Protein AF-A0A4Q3C6N2-F1 (afdb_monomer_lite)

Foldseek 3Di:
DVQLVLQLVLQLLVVCLQAQDDPPDPPSQVVNCVPCVVVLQVVQVVPDPDGDPDQDCDPPDPNVVSVSVVSSVVSSVVSVVPDDDDVVSSVVSVVVSLLSLLVVLLVQLVCLLVLVQQAAQDPVVVVDPLQPDDPVSNVSNVCSVDSPSSNVLSVLSNVLSVLCPDPVSNVVSVVSVVVSVVVPCPPDQPPPADKAACPWDADPNHTDDPVPDQFGIWGQHSQQKIWTQGPVRDIAIWRWDDDVVQQKIWTAHPVRDTFIWHWDDDPPDIDIDGDPVPSVVD

pLDDT: mean 83.35, std 9.81, range [48.91, 96.12]

Sequence (282 aa):
MKQYLNKAFGLFFVLCVVFIPFVYTSLQLQVTGFVFKAPVQFLGGLFYSRPITLIDFSSDTRSLLLLLILLAVTAGITAIFIKRKQPGIIWACKTIVLYFLAYVFLKYGFDKVFGLQFYTPAPNILYTPFGNLDKDILFWSTMGTSPAYSIFTGMVEVVAALLLLSRRTRTVGLMLIEVLTSGLYMRTPAELTGAYKVEQYTVNGIITDSCQRPVKRIFIHPKQYFILQSPQDTMTDFHFTADYKKQQLTLTGYDGTRHKIDYEKHGDTLVFNFLKFWLDSL

Structure (mmCIF, N/CA/C/O backbone):
data_AF-A0A4Q3C6N2-F1
#
_entry.id   AF-A0A4Q3C6N2-F1
#
loop_
_atom_site.group_PDB
_atom_site.id
_atom_site.type_symbol
_atom_site.label_atom_id
_atom_site.label_alt_id
_atom_site.label_comp_id
_atom_site.label_asym_id
_atom_site.label_entity_id
_atom_site.label_seq_id
_atom_site.pdbx_PDB_ins_code
_atom_site.Cartn_x
_atom_site.Cartn_y
_atom_site.Cartn_z
_atom_site.occupancy
_atom_site.B_iso_or_equiv
_atom_site.auth_seq_id
_atom_site.auth_comp_id
_atom_site.auth_asym_id
_atom_site.auth_atom_id
_atom_site.pdbx_PDB_model_num
ATOM 1 N N . MET A 1 1 ? -0.022 -6.582 31.247 1.00 65.44 1 MET A N 1
ATOM 2 C CA . MET A 1 1 ? 0.583 -6.074 29.992 1.00 65.44 1 MET A CA 1
ATOM 3 C C . MET A 1 1 ? -0.282 -6.350 28.751 1.00 65.44 1 MET A C 1
ATOM 5 O O . MET A 1 1 ? -0.821 -5.392 28.216 1.00 65.44 1 MET A O 1
ATOM 9 N N . LYS A 1 2 ? -0.535 -7.615 28.352 1.00 73.25 2 LYS A N 1
ATOM 10 C CA . LYS A 1 2 ? -1.344 -7.979 27.152 1.00 73.25 2 LYS A CA 1
ATOM 11 C C . LYS A 1 2 ? -2.707 -7.270 27.029 1.00 73.25 2 LYS A C 1
ATOM 13 O O . LYS A 1 2 ? -3.139 -6.921 25.939 1.00 73.25 2 LYS A O 1
ATOM 18 N N . GLN A 1 3 ? -3.385 -7.026 28.149 1.00 71.56 3 GLN A N 1
ATOM 19 C CA . GLN A 1 3 ? -4.699 -6.380 28.147 1.00 71.56 3 GLN A CA 1
ATOM 20 C C . GLN A 1 3 ? -4.658 -4.889 27.770 1.00 71.56 3 GLN A C 1
ATOM 22 O O . GLN A 1 3 ? -5.538 -4.429 27.047 1.00 71.56 3 GLN A O 1
ATOM 27 N N . TYR A 1 4 ? -3.665 -4.143 28.261 1.00 76.06 4 TYR A N 1
ATOM 28 C CA . TYR A 1 4 ? -3.490 -2.729 27.909 1.00 76.06 4 TYR A CA 1
ATOM 29 C C . TYR A 1 4 ? -3.125 -2.591 26.434 1.00 76.06 4 TYR A C 1
ATOM 31 O O . TYR A 1 4 ? -3.673 -1.740 25.743 1.00 76.06 4 TYR A O 1
ATOM 39 N N . LEU A 1 5 ? -2.298 -3.515 25.943 1.00 81.69 5 LEU A N 1
ATOM 40 C CA . LEU A 1 5 ? -1.892 -3.573 24.549 1.00 81.69 5 LEU A CA 1
ATOM 41 C C . LEU A 1 5 ? -3.091 -3.772 23.606 1.00 81.69 5 LEU A C 1
ATOM 43 O O . LEU A 1 5 ? -3.260 -3.012 22.662 1.00 81.69 5 LEU A O 1
ATOM 47 N N . ASN A 1 6 ? -3.996 -4.710 23.907 1.00 81.31 6 ASN A N 1
ATOM 48 C CA . ASN A 1 6 ? -5.197 -4.928 23.086 1.00 81.31 6 ASN A CA 1
ATOM 49 C C . ASN A 1 6 ? -6.143 -3.715 23.055 1.00 81.31 6 ASN A C 1
ATOM 51 O O . ASN A 1 6 ? -6.783 -3.464 22.035 1.00 81.31 6 ASN A O 1
ATOM 55 N N . LYS A 1 7 ? -6.252 -2.970 24.165 1.00 82.12 7 LYS A N 1
ATOM 56 C CA . LYS A 1 7 ? -7.037 -1.725 24.214 1.00 82.12 7 LYS A CA 1
ATOM 57 C C . LYS A 1 7 ? -6.385 -0.634 23.369 1.00 82.12 7 LYS A C 1
ATOM 59 O O . LYS A 1 7 ? -7.079 -0.012 22.574 1.00 82.12 7 LYS A O 1
ATOM 64 N N . ALA A 1 8 ? -5.074 -0.447 23.526 1.00 86.44 8 ALA A N 1
ATOM 65 C CA . ALA A 1 8 ? -4.305 0.526 22.762 1.00 86.44 8 ALA A CA 1
ATOM 66 C C . ALA A 1 8 ? -4.411 0.251 21.258 1.00 86.44 8 ALA A C 1
ATOM 68 O O . ALA A 1 8 ? -4.734 1.160 20.508 1.00 86.44 8 ALA A O 1
ATOM 69 N N . PHE A 1 9 ? -4.271 -1.006 20.825 1.00 87.62 9 PHE A N 1
ATOM 70 C CA . PHE A 1 9 ? -4.461 -1.375 19.420 1.00 87.62 9 PHE A CA 1
ATOM 71 C C . PHE A 1 9 ? -5.879 -1.093 18.918 1.00 87.62 9 PHE A C 1
ATOM 73 O O . PHE A 1 9 ? -6.044 -0.491 17.862 1.00 87.62 9 PHE A O 1
ATOM 80 N N . GLY A 1 10 ? -6.914 -1.492 19.665 1.00 86.50 10 GLY A N 1
ATOM 81 C CA . GLY A 1 10 ? -8.299 -1.237 19.260 1.00 86.50 10 GLY A CA 1
ATOM 82 C C . GLY A 1 10 ? -8.605 0.256 19.109 1.00 86.50 10 GLY A C 1
ATOM 83 O O . GLY A 1 10 ? -9.220 0.657 18.125 1.00 86.50 10 GLY A O 1
ATOM 84 N N . LEU A 1 11 ? -8.142 1.073 20.058 1.00 89.31 11 LEU A N 1
ATOM 85 C CA . LEU A 1 11 ? -8.295 2.529 20.018 1.00 89.31 11 LEU A CA 1
ATOM 86 C C . LEU A 1 11 ? -7.481 3.159 18.895 1.00 89.31 11 LEU A C 1
ATOM 88 O O . LEU A 1 11 ? -7.997 4.031 18.210 1.00 89.31 11 LEU A O 1
ATOM 92 N N . PHE A 1 12 ? -6.254 2.691 18.676 1.00 93.06 12 PHE A N 1
ATOM 93 C CA . PHE A 1 12 ? -5.397 3.158 17.594 1.00 93.06 12 PHE A CA 1
ATOM 94 C C . PHE A 1 12 ? -6.085 3.007 16.240 1.00 93.06 12 PHE A C 1
ATOM 96 O O . PHE A 1 12 ? -6.218 3.987 15.519 1.00 93.06 12 PHE A O 1
ATOM 103 N N . PHE A 1 13 ? -6.617 1.822 15.926 1.00 91.88 13 PHE A N 1
ATOM 104 C CA . PHE A 1 13 ? -7.310 1.621 14.653 1.00 91.88 13 PHE A CA 1
ATOM 105 C C . PHE A 1 13 ? -8.583 2.463 14.532 1.00 91.88 13 PHE A C 1
ATOM 107 O O . PHE A 1 13 ? -8.858 2.978 13.455 1.00 91.88 13 PHE A O 1
ATOM 114 N N . VAL A 1 14 ? -9.343 2.659 15.614 1.00 91.44 14 VAL A N 1
ATOM 115 C CA . VAL A 1 14 ? -10.507 3.565 15.585 1.00 91.44 14 VAL A CA 1
ATOM 116 C C . VAL A 1 14 ? -10.073 5.011 15.34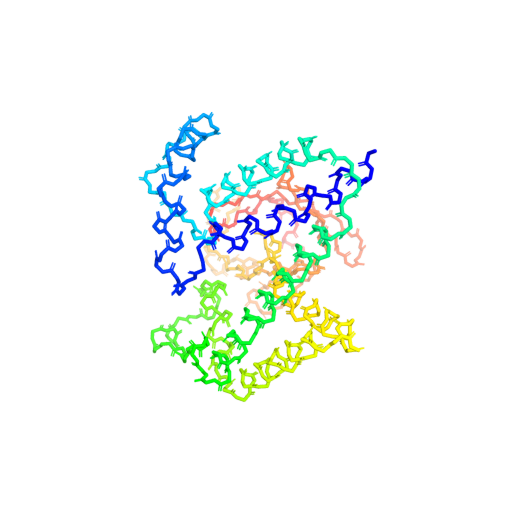1 1.00 91.44 14 VAL A C 1
ATOM 118 O O . VAL A 1 14 ? -10.690 5.706 14.541 1.00 91.44 14 VAL A O 1
ATOM 121 N N . LEU A 1 15 ? -8.991 5.460 15.975 1.00 92.25 15 LEU A N 1
ATOM 122 C CA . LEU A 1 15 ? -8.417 6.779 15.726 1.00 92.25 15 LEU A CA 1
ATOM 123 C C . LEU A 1 15 ? -7.932 6.914 14.279 1.00 92.25 15 LEU A C 1
ATOM 125 O O . LEU A 1 15 ? -8.176 7.946 13.665 1.00 92.25 15 LEU A O 1
ATOM 129 N N . CYS A 1 16 ? -7.332 5.872 13.701 1.00 91.31 16 CYS A N 1
ATOM 130 C CA . CYS A 1 16 ? -6.976 5.845 12.283 1.00 91.31 16 CYS A CA 1
ATOM 131 C C . CYS A 1 16 ? -8.206 6.008 11.381 1.00 91.31 16 CYS A C 1
ATOM 133 O O . CYS A 1 16 ? -8.173 6.817 10.462 1.00 91.31 16 CYS A O 1
ATOM 135 N N . VAL A 1 17 ? -9.309 5.310 11.673 1.00 90.06 17 VAL A N 1
ATOM 136 C CA . VAL A 1 17 ? -10.575 5.459 10.929 1.00 90.06 17 VAL A CA 1
ATOM 137 C C . VAL A 1 17 ? -11.095 6.898 10.975 1.00 90.06 17 VAL A C 1
ATOM 139 O O . VAL A 1 17 ? -11.647 7.374 9.990 1.00 90.06 17 VAL A O 1
ATOM 142 N N . VAL A 1 18 ? -10.915 7.595 12.100 1.00 89.19 18 VAL A N 1
ATOM 143 C CA . VAL A 1 18 ? -11.419 8.962 12.303 1.00 89.19 18 VAL A CA 1
ATOM 144 C C . VAL A 1 18 ? -10.482 10.027 11.738 1.00 89.19 18 VAL A C 1
ATOM 146 O O . VAL A 1 18 ? -10.965 11.013 11.193 1.00 89.19 18 VAL A O 1
ATOM 149 N N . PHE A 1 19 ? -9.164 9.843 11.806 1.00 90.44 19 PHE A N 1
ATOM 150 C CA . PHE A 1 19 ? -8.184 10.900 11.518 1.00 90.44 19 PHE A CA 1
ATOM 151 C C . PHE A 1 19 ? -7.273 10.642 10.317 1.00 90.44 19 PHE A C 1
ATOM 153 O O . PHE A 1 19 ? -6.499 11.522 9.968 1.00 90.44 19 PHE A O 1
ATOM 160 N N . ILE A 1 20 ? -7.309 9.477 9.670 1.00 89.50 20 ILE A N 1
ATOM 161 C CA . ILE A 1 20 ? -6.581 9.297 8.405 1.00 89.50 20 ILE A CA 1
ATOM 162 C C . ILE A 1 20 ? -7.514 9.710 7.271 1.00 89.50 20 ILE A C 1
ATOM 164 O O . ILE A 1 20 ? -8.451 8.964 6.988 1.00 89.50 20 ILE A O 1
ATOM 168 N N . PRO A 1 21 ? -7.288 10.869 6.624 1.00 83.25 21 PRO A N 1
ATOM 169 C CA . PRO A 1 21 ? -8.184 11.356 5.592 1.00 83.25 21 PRO A CA 1
ATOM 170 C C . PRO A 1 21 ? -8.229 10.369 4.435 1.00 83.25 21 PRO A C 1
ATOM 172 O O . PRO A 1 21 ? -7.257 10.193 3.703 1.00 83.25 21 PRO A O 1
ATOM 175 N N . PHE A 1 22 ? -9.382 9.733 4.265 1.00 76.69 22 PHE A N 1
ATOM 176 C CA . PHE A 1 22 ? -9.645 8.973 3.059 1.00 76.69 22 PHE A CA 1
ATOM 177 C C . PHE A 1 22 ? -9.905 9.939 1.902 1.00 76.69 22 PHE A C 1
ATOM 179 O O . PHE A 1 22 ? -10.497 11.003 2.099 1.00 76.69 22 PHE A O 1
ATOM 186 N N . VAL A 1 23 ? -9.501 9.543 0.691 1.00 64.31 23 VAL A N 1
ATOM 187 C CA . VAL A 1 23 ? -9.502 10.360 -0.545 1.00 64.31 23 VAL A CA 1
ATOM 188 C C . VAL A 1 23 ? -10.838 11.082 -0.815 1.00 64.31 23 VAL A C 1
ATOM 190 O O . VAL A 1 23 ? -10.869 12.098 -1.500 1.00 64.31 23 VAL A O 1
ATOM 193 N N . TYR A 1 24 ? -11.943 10.605 -0.239 1.00 62.47 24 TYR A N 1
ATOM 194 C CA . TYR A 1 24 ? -13.303 11.051 -0.544 1.00 62.47 24 TYR A CA 1
ATOM 195 C C . TYR A 1 24 ? -13.985 11.886 0.554 1.00 62.47 24 TYR A C 1
ATOM 197 O O . TYR A 1 24 ? -15.101 12.357 0.346 1.00 62.47 24 TYR A O 1
ATOM 205 N N . THR A 1 25 ? -13.364 12.086 1.720 1.00 72.75 25 THR A N 1
ATOM 206 C CA . THR A 1 25 ? -13.990 12.797 2.852 1.00 72.75 25 THR A CA 1
ATOM 207 C C . THR A 1 25 ? -13.260 14.096 3.172 1.00 72.75 25 THR A C 1
ATOM 209 O O . THR A 1 25 ? -12.353 14.136 4.005 1.00 72.75 25 THR A O 1
ATOM 212 N N . SER A 1 26 ? -13.705 15.190 2.550 1.00 79.12 26 SER A N 1
ATOM 213 C CA . SER A 1 26 ? -13.177 16.546 2.776 1.00 79.12 26 SER A CA 1
ATOM 214 C C . SER A 1 26 ? -13.254 16.982 4.244 1.00 79.12 26 SER A C 1
ATOM 216 O O . SER A 1 26 ? -12.323 17.605 4.752 1.00 79.12 26 SER A O 1
ATOM 218 N N . LEU A 1 27 ? -14.314 16.584 4.955 1.00 85.12 27 LEU A N 1
ATOM 219 C CA . LEU A 1 27 ? -14.471 16.835 6.390 1.00 85.12 27 LEU A CA 1
ATOM 220 C C . LEU A 1 27 ? -13.323 16.219 7.194 1.00 85.12 27 LEU A C 1
ATOM 222 O O . LEU A 1 27 ? -12.751 16.871 8.062 1.00 85.12 27 LEU A O 1
ATOM 226 N N . GLN A 1 28 ? -12.953 14.976 6.891 1.00 87.25 28 GLN A N 1
ATOM 227 C CA . GLN A 1 28 ? -11.895 14.280 7.613 1.00 87.25 28 GLN A CA 1
ATOM 228 C C . GLN A 1 28 ? -10.545 14.973 7.431 1.00 87.25 28 GLN A C 1
ATOM 230 O O . GLN A 1 28 ? -9.797 15.131 8.395 1.00 87.25 28 GLN A O 1
ATOM 235 N N . LEU A 1 29 ? -10.260 15.445 6.215 1.00 86.56 29 LEU A N 1
ATOM 236 C CA . LEU A 1 29 ? -9.065 16.233 5.929 1.00 86.56 29 LEU A CA 1
ATOM 237 C C . LEU A 1 29 ? -9.053 17.544 6.723 1.00 86.56 29 LEU A C 1
ATOM 239 O O . LEU A 1 29 ? -8.029 17.891 7.306 1.00 86.56 29 LEU A O 1
ATOM 243 N N . GLN A 1 30 ? -10.188 18.243 6.799 1.00 87.25 30 GLN A N 1
ATOM 244 C CA . GLN A 1 30 ? -10.315 19.477 7.578 1.00 87.25 30 GLN A CA 1
ATOM 245 C C . GLN A 1 30 ? -10.115 19.234 9.076 1.00 87.25 30 GLN A C 1
ATOM 247 O O . GLN A 1 30 ? -9.336 19.944 9.705 1.00 87.25 30 GLN A O 1
ATOM 252 N N . VAL A 1 31 ? -10.764 18.214 9.643 1.00 90.19 31 VAL A N 1
ATOM 253 C CA . VAL A 1 31 ? -10.637 17.862 11.067 1.00 90.19 31 VAL A CA 1
ATOM 254 C C . VAL A 1 31 ? -9.207 17.442 11.396 1.00 90.19 31 VAL A C 1
ATOM 256 O O . VAL A 1 31 ? -8.628 17.911 12.374 1.00 90.19 31 VAL A O 1
ATOM 259 N N . THR A 1 32 ? -8.598 16.608 10.558 1.00 90.81 32 THR A N 1
ATOM 260 C CA . THR A 1 32 ? -7.217 16.147 10.755 1.00 90.81 32 THR A CA 1
ATOM 261 C C . THR A 1 32 ? -6.232 17.300 10.620 1.00 90.81 32 THR A C 1
ATOM 263 O O . THR A 1 32 ? -5.341 17.453 11.452 1.00 90.81 32 THR A O 1
ATOM 266 N N . GLY A 1 33 ? -6.422 18.159 9.617 1.00 88.75 33 GLY A N 1
ATOM 267 C CA . GLY A 1 33 ? -5.643 19.378 9.447 1.00 88.75 33 GLY A CA 1
ATOM 268 C C . GLY A 1 33 ? -5.784 20.319 10.640 1.00 88.75 33 GLY A C 1
ATOM 269 O O . GLY A 1 33 ? -4.790 20.847 11.123 1.00 88.75 33 GLY A O 1
ATOM 270 N N . PHE A 1 34 ? -6.989 20.489 11.174 1.00 90.38 34 PHE A N 1
ATOM 271 C CA . PHE A 1 34 ? -7.221 21.339 12.335 1.00 90.38 34 PHE A CA 1
ATOM 272 C C . PHE A 1 34 ? -6.522 20.809 13.597 1.00 90.38 34 PHE A C 1
ATOM 274 O O . PHE A 1 34 ? -5.870 21.572 14.304 1.00 90.38 34 PHE A O 1
ATOM 281 N N . VAL A 1 35 ? -6.613 19.502 13.863 1.00 92.88 35 VAL A N 1
ATOM 282 C CA . VAL A 1 35 ? -6.094 18.898 15.102 1.00 92.88 35 VAL A CA 1
ATOM 283 C C . VAL A 1 35 ? -4.591 18.612 15.033 1.00 92.88 35 VAL A C 1
ATOM 285 O O . VAL A 1 35 ? -3.866 18.875 15.991 1.00 92.88 35 VAL A O 1
ATOM 288 N N . PHE A 1 36 ? -4.102 18.065 13.918 1.00 93.00 36 PHE A N 1
ATOM 289 C CA . PHE A 1 36 ? -2.765 17.468 13.842 1.00 93.00 36 PHE A CA 1
ATOM 290 C C . PHE A 1 36 ? -1.753 18.258 13.016 1.00 93.00 36 PHE A C 1
ATOM 292 O O . PHE A 1 36 ? -0.561 17.985 13.140 1.00 93.00 36 PHE A O 1
ATOM 299 N N . LYS A 1 37 ? -2.156 19.267 12.232 1.00 90.38 37 LYS A N 1
ATOM 300 C CA . LYS A 1 37 ? -1.202 20.034 11.410 1.00 90.38 37 LYS A CA 1
ATOM 301 C C . LYS A 1 37 ? -0.119 20.709 12.253 1.00 90.38 37 LYS A C 1
ATOM 303 O O . LYS A 1 37 ? 1.057 20.538 11.956 1.00 90.38 37 LYS A O 1
ATOM 308 N N . ALA A 1 38 ? -0.490 21.419 13.319 1.00 90.75 38 ALA A N 1
ATOM 309 C CA . ALA A 1 38 ? 0.478 22.105 14.180 1.00 90.75 38 ALA A CA 1
ATOM 310 C C . ALA A 1 38 ? 1.412 21.130 14.937 1.00 90.75 38 ALA A C 1
ATOM 312 O O . ALA A 1 38 ? 2.630 21.310 14.854 1.00 90.75 38 ALA A O 1
ATOM 313 N N . PRO A 1 39 ? 0.910 20.060 15.593 1.00 91.69 39 PRO A N 1
ATOM 314 C CA . PRO A 1 39 ? 1.770 19.032 16.185 1.00 91.69 39 PRO A CA 1
ATOM 315 C C . PRO A 1 39 ? 2.725 18.372 15.185 1.00 91.69 39 PRO A C 1
ATOM 317 O O . PRO A 1 39 ? 3.903 18.189 15.485 1.00 91.69 39 PRO A O 1
ATOM 320 N N . VAL A 1 40 ? 2.244 18.037 13.984 1.00 91.38 40 VAL A N 1
ATOM 321 C CA . VAL A 1 40 ? 3.061 17.403 12.938 1.00 91.38 40 VAL A CA 1
ATOM 322 C C . VAL A 1 40 ? 4.123 18.362 12.414 1.00 91.38 40 VAL A C 1
ATOM 324 O O . VAL A 1 40 ? 5.257 17.942 12.206 1.00 91.38 40 VAL A O 1
ATOM 327 N N . GLN A 1 41 ? 3.805 19.649 12.258 1.00 90.06 41 GLN A N 1
ATOM 328 C CA . GLN A 1 41 ? 4.783 20.664 11.867 1.00 90.06 41 GLN A CA 1
ATOM 329 C C . GLN A 1 41 ? 5.895 20.809 12.907 1.00 90.06 41 GLN A C 1
ATOM 331 O O . GLN A 1 41 ? 7.075 20.835 12.556 1.00 90.06 41 GLN A O 1
ATOM 336 N N . PHE A 1 42 ? 5.515 20.869 14.184 1.00 89.81 42 PHE A N 1
ATOM 337 C CA . PHE A 1 42 ? 6.451 20.977 15.297 1.00 89.81 42 PHE A CA 1
ATOM 338 C C . PHE A 1 42 ? 7.382 19.761 15.368 1.00 89.81 42 PHE A C 1
ATOM 340 O O . PHE A 1 42 ? 8.603 19.916 15.375 1.00 89.81 42 PHE A O 1
ATOM 347 N N . LEU A 1 43 ? 6.822 18.547 15.345 1.00 89.25 43 LEU A N 1
ATOM 348 C CA . LEU A 1 43 ? 7.620 17.319 15.336 1.00 89.25 43 LEU A CA 1
ATOM 349 C C . LEU A 1 43 ? 8.471 17.202 14.070 1.00 89.25 43 LEU A C 1
ATOM 351 O O . LEU A 1 43 ? 9.611 16.752 14.137 1.00 89.25 43 LEU A O 1
ATOM 355 N N . GLY A 1 44 ? 7.952 17.644 12.927 1.00 87.19 44 GLY A N 1
ATOM 356 C CA . GLY A 1 44 ? 8.692 17.674 11.674 1.00 87.19 44 GLY A CA 1
ATOM 357 C C . GLY A 1 44 ? 9.938 18.554 11.753 1.00 87.19 44 GLY A C 1
ATOM 358 O O . GLY A 1 44 ? 10.995 18.138 11.288 1.00 87.19 44 GLY A O 1
ATOM 359 N N . GLY A 1 45 ? 9.837 19.724 12.391 1.00 86.19 45 GLY A N 1
ATOM 360 C CA . GLY A 1 45 ? 10.980 20.609 12.637 1.00 86.19 45 GLY A CA 1
ATOM 361 C C . GLY A 1 45 ? 11.991 20.060 13.649 1.00 86.19 45 GLY A C 1
ATOM 362 O O . GLY A 1 45 ? 13.165 20.405 13.576 1.00 86.19 45 GLY A O 1
ATOM 363 N N . LEU A 1 46 ? 11.554 19.190 14.566 1.00 87.44 46 LEU A N 1
ATOM 364 C CA . LEU A 1 46 ? 12.430 18.541 15.544 1.00 87.44 46 LEU A CA 1
ATOM 365 C C . LEU A 1 46 ? 13.189 17.343 14.950 1.00 87.44 46 LEU A C 1
ATOM 367 O O . LEU A 1 46 ? 14.373 17.166 15.224 1.00 87.44 46 LEU A O 1
ATOM 371 N N . PHE A 1 47 ? 12.507 16.503 14.167 1.00 86.00 47 PHE A N 1
ATOM 372 C CA . PHE A 1 47 ? 13.050 15.228 13.687 1.00 86.00 47 PHE A CA 1
ATOM 373 C C . PHE A 1 47 ? 13.715 15.299 12.309 1.00 86.00 47 PHE A C 1
ATOM 375 O O . PHE A 1 47 ? 14.546 14.444 12.002 1.00 86.00 47 PHE A O 1
ATOM 382 N N . TYR A 1 48 ? 13.368 16.275 11.466 1.00 85.19 48 TYR A N 1
ATOM 383 C CA . TYR A 1 48 ? 13.916 16.380 10.114 1.00 85.19 48 TYR A CA 1
ATOM 384 C C . TYR A 1 48 ? 14.781 17.628 9.946 1.00 85.19 48 TYR A C 1
ATOM 386 O O . TYR A 1 48 ? 14.366 18.742 10.245 1.00 85.19 48 TYR A O 1
ATOM 394 N N . SER A 1 49 ? 15.965 17.453 9.352 1.00 79.75 49 SER A N 1
ATOM 395 C CA . SER A 1 49 ? 16.898 18.554 9.058 1.00 79.75 49 SER A CA 1
ATOM 396 C C . SER A 1 49 ? 16.363 19.558 8.029 1.00 79.75 49 SER A C 1
ATOM 398 O O . SER A 1 49 ? 16.890 20.659 7.914 1.00 79.75 49 SER A O 1
ATOM 400 N N . ARG A 1 50 ? 15.337 19.180 7.253 1.00 78.25 50 ARG A N 1
ATOM 401 C CA . ARG A 1 50 ? 14.609 20.082 6.354 1.00 78.25 50 ARG A CA 1
ATOM 402 C C . ARG A 1 50 ? 13.166 20.208 6.842 1.00 78.25 50 ARG A C 1
ATOM 404 O O . ARG A 1 50 ? 12.508 19.170 6.963 1.00 78.25 50 ARG A O 1
ATOM 411 N N . PRO A 1 51 ? 12.666 21.432 7.085 1.00 72.00 51 PRO A N 1
ATOM 412 C CA . PRO A 1 51 ? 11.298 21.629 7.538 1.00 72.00 51 PRO A CA 1
ATOM 413 C C . PRO A 1 51 ? 10.306 21.160 6.470 1.00 72.00 51 PRO A C 1
ATOM 415 O O . PRO A 1 51 ? 10.517 21.354 5.272 1.00 72.00 51 PRO A O 1
ATOM 418 N N . ILE A 1 52 ? 9.213 20.540 6.917 1.00 76.06 52 ILE A N 1
ATOM 419 C CA . ILE A 1 52 ? 8.109 20.125 6.049 1.00 76.06 52 ILE A CA 1
ATOM 420 C C . ILE A 1 52 ? 7.364 21.394 5.618 1.00 76.06 52 ILE A C 1
ATOM 422 O O . ILE A 1 52 ? 6.694 22.029 6.430 1.00 76.06 52 ILE A O 1
ATOM 426 N N . THR A 1 53 ? 7.518 21.787 4.355 1.00 74.19 53 THR A N 1
ATOM 427 C CA . THR A 1 53 ? 6.931 23.020 3.802 1.00 74.19 53 THR A CA 1
ATOM 428 C C . THR A 1 53 ? 5.441 22.875 3.504 1.00 74.19 53 THR A C 1
ATOM 430 O O . THR A 1 53 ? 4.678 23.816 3.708 1.00 74.19 53 THR A O 1
ATOM 433 N N . LEU A 1 54 ? 5.017 21.688 3.063 1.00 79.50 54 LEU A N 1
ATOM 434 C CA . LEU A 1 54 ? 3.627 21.342 2.782 1.00 79.50 54 LEU A CA 1
ATOM 435 C C . LEU A 1 54 ? 3.233 20.137 3.631 1.00 79.50 54 LEU A C 1
ATOM 437 O O . LEU A 1 54 ? 3.841 19.076 3.531 1.00 79.50 54 LEU A O 1
ATOM 441 N N . ILE A 1 55 ? 2.235 20.326 4.493 1.00 83.19 55 ILE A N 1
ATOM 442 C CA . ILE A 1 55 ? 1.711 19.263 5.352 1.00 83.19 55 ILE A CA 1
ATOM 443 C C . ILE A 1 55 ? 0.509 18.658 4.649 1.00 83.19 55 ILE A C 1
ATOM 445 O O . ILE A 1 55 ? -0.585 19.226 4.682 1.00 83.19 55 ILE A O 1
ATOM 449 N N . ASP A 1 56 ? 0.731 17.509 4.029 1.00 84.06 56 ASP A N 1
ATOM 450 C CA . ASP A 1 56 ? -0.301 16.660 3.462 1.00 84.06 56 ASP A CA 1
ATOM 451 C C . ASP A 1 56 ? -0.308 15.296 4.167 1.00 84.06 56 ASP A C 1
ATOM 453 O O . ASP A 1 56 ? 0.705 14.803 4.656 1.00 84.06 56 ASP A O 1
ATOM 457 N N . PHE A 1 57 ? -1.474 14.675 4.275 1.00 86.81 57 PHE A N 1
ATOM 458 C CA . PHE A 1 57 ? -1.615 13.361 4.914 1.00 86.81 57 PHE A CA 1
ATOM 459 C C . PHE A 1 57 ? -1.812 12.254 3.877 1.00 86.81 57 PHE A C 1
ATOM 461 O O . PHE A 1 57 ? -2.460 11.247 4.153 1.00 86.81 57 PHE A O 1
ATOM 468 N N . SER A 1 58 ? -1.278 12.473 2.676 1.00 83.19 58 SER A N 1
ATOM 469 C CA . SER A 1 58 ? -1.278 11.507 1.582 1.00 83.19 58 SER A CA 1
ATOM 470 C C . SER A 1 58 ? -0.409 10.294 1.925 1.00 83.19 58 SER A C 1
ATOM 472 O O . SER A 1 58 ? 0.459 10.355 2.800 1.00 83.19 58 SER A O 1
ATOM 474 N N . SER A 1 59 ? -0.628 9.187 1.218 1.00 77.25 59 SER A N 1
ATOM 475 C CA . SER A 1 59 ? 0.232 8.004 1.309 1.00 77.25 59 SER A CA 1
ATOM 476 C C . SER A 1 59 ? 1.698 8.362 1.024 1.00 77.25 59 SER A C 1
ATOM 478 O O . SER A 1 59 ? 1.976 9.246 0.218 1.00 77.25 59 SER A O 1
ATOM 480 N N . ASP A 1 60 ? 2.625 7.689 1.710 1.00 77.81 60 ASP A N 1
ATOM 481 C CA . ASP A 1 60 ? 4.088 7.830 1.577 1.00 77.81 60 ASP A CA 1
ATOM 482 C C . ASP A 1 60 ? 4.709 9.163 2.035 1.00 77.81 60 ASP A C 1
ATOM 484 O O . ASP A 1 60 ? 5.925 9.363 1.948 1.00 77.81 60 ASP A O 1
ATOM 488 N N . THR A 1 61 ? 3.917 10.063 2.620 1.00 86.31 61 THR A N 1
ATOM 489 C CA . THR A 1 61 ? 4.428 11.333 3.143 1.00 86.31 61 THR A CA 1
ATOM 490 C C . THR A 1 61 ? 5.001 11.177 4.553 1.00 86.31 61 THR A C 1
ATOM 492 O O . THR A 1 61 ? 4.546 10.383 5.383 1.00 86.31 61 THR A O 1
ATOM 495 N N . ARG A 1 62 ? 6.012 11.994 4.877 1.00 87.81 62 ARG A N 1
ATOM 496 C CA . ARG A 1 62 ? 6.598 12.042 6.233 1.00 87.81 62 ARG A CA 1
ATOM 497 C C . ARG A 1 62 ? 5.580 12.508 7.276 1.00 87.81 62 ARG A C 1
ATOM 499 O O . ARG A 1 62 ? 5.609 12.067 8.421 1.00 87.81 62 ARG A O 1
ATOM 506 N N . SER A 1 63 ? 4.673 13.391 6.875 1.00 89.62 63 SER A N 1
ATOM 507 C CA . SER A 1 63 ? 3.576 13.912 7.690 1.00 89.62 63 SER A CA 1
ATOM 508 C C . SER A 1 63 ? 2.578 12.824 8.079 1.00 89.62 63 SER A C 1
ATOM 510 O O . SER A 1 63 ? 2.169 12.794 9.240 1.00 89.62 63 SER A O 1
ATOM 512 N N . LEU A 1 64 ? 2.234 11.897 7.175 1.00 90.69 64 LEU A N 1
ATOM 513 C CA . LEU A 1 64 ? 1.402 10.737 7.513 1.00 90.69 64 LEU A CA 1
ATOM 514 C C . LEU A 1 64 ? 2.096 9.826 8.535 1.00 90.69 64 LEU A C 1
ATOM 516 O O . LEU A 1 64 ? 1.463 9.389 9.494 1.00 90.69 64 LEU A O 1
ATOM 520 N N . LEU A 1 65 ? 3.403 9.584 8.392 1.00 90.75 65 LEU A N 1
ATOM 521 C CA . LEU A 1 65 ? 4.164 8.791 9.365 1.00 90.75 65 LEU A CA 1
ATOM 522 C C . LEU A 1 65 ? 4.147 9.434 10.760 1.00 90.75 65 LEU A C 1
ATOM 524 O O . LEU A 1 65 ? 3.871 8.755 11.751 1.00 90.75 65 LEU A O 1
ATOM 528 N N . LEU A 1 66 ? 4.392 10.745 10.850 1.00 92.06 66 LEU A N 1
ATOM 529 C CA . LEU A 1 66 ? 4.308 11.478 12.117 1.00 92.06 66 LEU A CA 1
ATOM 530 C C . LEU A 1 66 ? 2.891 11.451 12.704 1.00 92.06 66 LEU A C 1
ATOM 532 O O . LEU A 1 66 ? 2.735 11.282 13.915 1.00 92.06 66 LEU A O 1
ATOM 536 N N . LEU A 1 67 ? 1.861 11.563 11.860 1.00 93.06 67 LEU A N 1
ATOM 537 C CA . LEU A 1 67 ? 0.469 11.415 12.278 1.00 93.06 67 LEU A CA 1
ATOM 538 C C . LEU A 1 67 ? 0.224 10.030 12.890 1.00 93.06 67 LEU A C 1
ATOM 540 O O . LEU A 1 67 ? -0.324 9.948 13.985 1.00 93.06 67 LEU A O 1
ATOM 544 N N . LEU A 1 68 ? 0.672 8.947 12.249 1.00 93.62 68 LEU A N 1
ATOM 545 C CA . LEU A 1 68 ? 0.523 7.586 12.780 1.00 93.62 68 LEU A CA 1
ATOM 546 C C . LEU A 1 68 ? 1.190 7.426 14.152 1.00 93.62 68 LEU A C 1
ATOM 548 O O . LEU A 1 68 ? 0.604 6.816 15.048 1.00 93.62 68 LEU A O 1
ATOM 552 N N . ILE A 1 69 ? 2.371 8.016 14.354 1.00 93.44 69 ILE A N 1
ATOM 553 C CA . ILE A 1 69 ? 3.049 8.013 15.660 1.00 93.44 69 ILE A CA 1
ATOM 554 C C . ILE A 1 69 ? 2.212 8.764 16.704 1.00 93.44 69 ILE A C 1
ATOM 556 O O . ILE A 1 69 ? 1.988 8.246 17.798 1.00 93.44 69 ILE A O 1
ATOM 560 N N . LEU A 1 70 ? 1.699 9.951 16.373 1.00 93.94 70 LEU A N 1
ATOM 561 C CA . LEU A 1 70 ? 0.839 10.730 17.271 1.00 93.94 70 LEU A CA 1
ATOM 562 C C . LEU A 1 70 ? -0.451 9.977 17.632 1.00 93.94 70 LEU A C 1
ATOM 564 O O . LEU A 1 70 ? -0.844 9.942 18.802 1.00 93.94 70 LEU A O 1
ATOM 568 N N . LEU A 1 71 ? -1.090 9.320 16.662 1.00 94.62 71 LEU A N 1
ATOM 569 C CA . LEU A 1 71 ? -2.268 8.483 16.901 1.00 94.62 71 LEU A CA 1
ATOM 570 C C . LEU A 1 71 ? -1.935 7.274 17.790 1.00 94.62 71 LEU A C 1
ATOM 572 O O . LEU A 1 71 ? -2.710 6.932 18.681 1.00 94.62 71 LEU A O 1
ATOM 576 N N . ALA A 1 72 ? -0.768 6.649 17.615 1.00 94.00 72 ALA A N 1
ATOM 577 C CA . ALA A 1 72 ? -0.327 5.537 18.461 1.00 94.00 72 ALA A CA 1
ATOM 578 C C . ALA A 1 72 ? -0.063 5.981 19.908 1.00 94.00 72 ALA A C 1
ATOM 580 O O . ALA A 1 72 ? -0.484 5.307 20.851 1.00 94.00 72 ALA A O 1
ATOM 581 N N . VAL A 1 73 ? 0.577 7.138 20.098 1.00 93.44 73 VAL A N 1
ATOM 582 C CA . VAL A 1 73 ? 0.841 7.711 21.427 1.00 93.44 73 VAL A CA 1
ATOM 583 C C . VAL A 1 73 ? -0.466 8.088 22.122 1.00 93.44 73 VAL A C 1
ATOM 585 O O . VAL A 1 73 ? -0.687 7.695 23.267 1.00 93.44 73 VAL A O 1
ATOM 588 N N . THR A 1 74 ? -1.373 8.783 21.433 1.00 92.62 74 THR A N 1
ATOM 589 C CA . THR A 1 74 ? -2.690 9.150 21.988 1.00 92.62 74 THR A CA 1
ATOM 590 C C . THR A 1 74 ? -3.534 7.917 22.327 1.00 92.62 74 THR A C 1
ATOM 592 O O . THR A 1 74 ? -4.139 7.865 23.402 1.00 92.62 74 THR A O 1
ATOM 595 N N . ALA A 1 75 ? -3.515 6.873 21.492 1.00 91.81 75 ALA A N 1
ATOM 596 C CA . ALA A 1 75 ? -4.147 5.585 21.788 1.00 91.81 75 ALA A CA 1
ATOM 597 C C . ALA A 1 75 ? -3.534 4.896 23.020 1.00 91.81 75 ALA A C 1
ATOM 599 O O . ALA A 1 75 ? -4.255 4.354 23.860 1.00 91.81 75 ALA A O 1
ATOM 600 N N . GLY A 1 76 ? -2.206 4.931 23.156 1.00 89.88 76 GLY A N 1
ATOM 601 C CA . GLY A 1 76 ? -1.490 4.374 24.303 1.00 89.88 76 GLY A CA 1
ATOM 602 C C . GLY A 1 76 ? -1.838 5.087 25.610 1.00 89.88 76 GLY A C 1
ATOM 603 O O . GLY A 1 76 ? -2.182 4.434 26.595 1.00 89.88 76 GLY A O 1
ATOM 604 N N . ILE A 1 77 ? -1.825 6.423 25.601 1.00 90.69 77 ILE A N 1
ATOM 605 C CA . ILE A 1 77 ? -2.173 7.259 26.757 1.00 90.69 77 ILE A CA 1
ATOM 606 C C . ILE A 1 77 ? -3.627 7.006 27.173 1.00 90.69 77 ILE A C 1
ATOM 608 O O . ILE A 1 77 ? -3.895 6.672 28.327 1.00 90.69 77 ILE A O 1
ATOM 612 N N . THR A 1 78 ? -4.574 7.087 26.235 1.00 87.31 78 THR A N 1
ATOM 613 C CA . THR A 1 78 ? -6.002 6.855 26.523 1.00 87.31 78 THR A CA 1
ATOM 614 C C . THR A 1 78 ? -6.272 5.438 27.037 1.00 87.31 78 THR A C 1
ATOM 616 O O . THR A 1 78 ? -7.069 5.259 27.961 1.00 87.31 78 THR A O 1
ATOM 619 N N . ALA A 1 79 ? -5.558 4.425 26.537 1.00 86.31 79 ALA A N 1
ATOM 620 C CA . ALA A 1 79 ? -5.679 3.050 27.020 1.00 86.31 79 ALA A CA 1
ATOM 621 C C . ALA A 1 79 ? -5.254 2.863 28.491 1.00 86.31 79 ALA A C 1
ATOM 623 O O . ALA A 1 79 ? -5.784 1.960 29.151 1.00 86.31 79 ALA A O 1
ATOM 624 N N . ILE A 1 80 ? -4.340 3.695 29.012 1.00 85.62 80 ILE A N 1
ATOM 625 C CA . ILE A 1 80 ? -3.911 3.6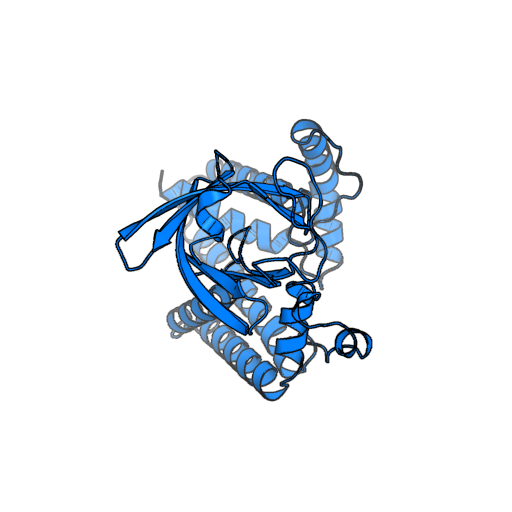82 30.424 1.00 85.62 80 ILE A CA 1
ATOM 626 C C . ILE A 1 80 ? -5.020 4.232 31.331 1.00 85.62 80 ILE A C 1
ATOM 628 O O . ILE A 1 80 ? -5.297 3.655 32.384 1.00 85.62 80 ILE A O 1
ATOM 632 N N . PHE A 1 81 ? -5.698 5.304 30.909 1.00 83.75 81 PHE A N 1
ATOM 633 C CA . PHE A 1 81 ? -6.757 5.951 31.695 1.00 83.75 81 PHE A CA 1
ATOM 634 C C . PHE A 1 81 ? -8.064 5.145 31.762 1.00 83.75 81 PHE A C 1
ATOM 636 O O . PHE A 1 81 ? -8.833 5.289 32.715 1.00 83.75 81 PHE A O 1
ATOM 643 N N . ILE A 1 82 ? -8.318 4.247 30.804 1.00 80.31 82 ILE A N 1
ATOM 644 C CA . ILE A 1 82 ? -9.507 3.380 30.808 1.00 80.31 82 ILE A CA 1
ATOM 645 C C . ILE A 1 82 ? -9.363 2.283 31.880 1.00 80.31 82 ILE A C 1
ATOM 647 O O . ILE A 1 82 ? -8.857 1.178 31.624 1.00 80.31 82 ILE A O 1
ATOM 651 N N . LYS A 1 83 ? -9.863 2.566 33.091 1.00 71.06 83 LYS A N 1
ATOM 652 C CA . LYS A 1 83 ? -9.913 1.618 34.219 1.00 71.06 83 LYS A CA 1
ATOM 653 C C . LYS A 1 83 ? -10.875 0.438 33.948 1.00 71.06 83 LYS A C 1
ATOM 655 O O . LYS A 1 83 ? -11.949 0.597 33.376 1.00 71.06 83 LYS A O 1
ATOM 660 N N . ARG A 1 84 ? -10.483 -0.759 34.424 1.00 65.06 84 ARG A N 1
ATOM 661 C CA . ARG A 1 84 ? -11.192 -2.071 34.373 1.00 65.06 84 ARG A CA 1
ATOM 662 C C . ARG A 1 84 ? -11.433 -2.694 32.977 1.00 65.06 84 ARG A C 1
ATOM 664 O O . ARG A 1 84 ? -11.165 -2.102 31.930 1.00 65.06 84 ARG A O 1
ATOM 671 N N . LYS A 1 85 ? -11.837 -3.978 32.965 1.00 59.53 85 LYS A N 1
ATOM 672 C CA . LYS A 1 85 ? -12.228 -4.750 31.766 1.00 59.53 85 LYS A CA 1
ATOM 673 C C . LYS A 1 85 ? -13.569 -4.215 31.257 1.00 59.53 85 LYS A C 1
ATOM 675 O O . LYS A 1 85 ? -14.592 -4.497 31.864 1.00 59.53 85 LYS A O 1
ATOM 680 N N . GLN A 1 86 ? -13.563 -3.500 30.136 1.00 71.75 86 GLN A N 1
ATOM 681 C CA . GLN A 1 86 ? -14.784 -3.200 29.391 1.00 71.75 86 GLN A CA 1
ATOM 682 C C . GLN A 1 86 ? -14.784 -4.008 28.088 1.00 71.75 86 GLN A C 1
ATOM 684 O O . GLN A 1 86 ? -14.289 -3.523 27.068 1.00 71.75 86 GLN A O 1
ATOM 689 N N . PRO A 1 87 ? -15.270 -5.265 28.109 1.00 72.56 87 PRO A N 1
ATOM 690 C CA . PRO A 1 87 ? -15.328 -6.088 26.902 1.00 72.56 87 PRO A CA 1
ATOM 691 C C . PRO A 1 87 ? -16.176 -5.432 25.800 1.00 72.56 87 PRO A C 1
ATOM 693 O O . PRO A 1 87 ? -15.855 -5.594 24.626 1.00 72.56 87 PRO A O 1
ATOM 696 N N . GLY A 1 88 ? -17.176 -4.622 26.176 1.00 80.44 88 GLY A N 1
ATOM 697 C CA . GLY A 1 88 ? -18.001 -3.848 25.246 1.00 80.44 88 GLY A CA 1
ATOM 698 C C . GLY A 1 88 ? -17.204 -2.864 24.385 1.00 80.44 88 GLY A C 1
ATOM 699 O O . GLY A 1 88 ? -17.408 -2.836 23.178 1.00 80.44 88 GLY A O 1
ATOM 700 N N . ILE A 1 89 ? -16.236 -2.133 24.959 1.00 80.38 89 ILE A N 1
ATOM 701 C CA . ILE A 1 89 ? -15.397 -1.187 24.196 1.00 80.38 89 ILE A CA 1
ATOM 702 C C . ILE A 1 89 ? -14.550 -1.932 23.163 1.00 80.38 89 ILE A C 1
ATOM 704 O O . ILE A 1 89 ? -14.517 -1.554 21.999 1.00 80.38 89 ILE A O 1
ATOM 708 N N . ILE A 1 90 ? -13.894 -3.026 23.561 1.00 81.38 90 ILE A N 1
ATOM 709 C CA . ILE A 1 90 ? -13.038 -3.801 22.647 1.00 81.38 90 ILE A CA 1
ATOM 710 C C . ILE A 1 90 ? -13.874 -4.403 21.512 1.00 81.38 90 ILE A C 1
ATOM 712 O O . ILE A 1 90 ? -13.445 -4.413 20.357 1.00 81.38 90 ILE A O 1
ATOM 716 N N . TRP A 1 91 ? -15.069 -4.901 21.834 1.00 86.06 91 TRP A N 1
ATOM 717 C CA . TRP A 1 91 ? -16.012 -5.404 20.842 1.00 86.06 91 TRP A CA 1
ATOM 718 C C . TRP A 1 91 ? -16.480 -4.298 19.886 1.00 86.06 91 TRP A C 1
ATOM 720 O O . TRP A 1 91 ? -16.491 -4.518 18.673 1.00 86.06 91 TRP A O 1
ATOM 730 N N . ALA A 1 92 ? -16.790 -3.106 20.402 1.00 87.06 92 ALA A N 1
ATOM 731 C CA . ALA A 1 92 ? -17.186 -1.954 19.599 1.00 87.06 92 ALA A CA 1
ATOM 732 C C . ALA A 1 92 ? -16.053 -1.499 18.667 1.00 87.06 92 ALA A C 1
ATOM 734 O O . ALA A 1 92 ? -16.278 -1.399 17.465 1.00 87.06 92 ALA A O 1
ATOM 735 N N . CYS A 1 93 ? -14.823 -1.336 19.173 1.00 87.44 93 CYS A N 1
ATOM 736 C CA . CYS A 1 93 ? -13.654 -0.981 18.359 1.00 87.44 93 CYS A CA 1
ATOM 737 C C . CYS A 1 93 ? -13.445 -1.974 17.211 1.00 87.44 93 CYS A C 1
ATOM 739 O O . CYS A 1 93 ? -13.331 -1.570 16.059 1.00 87.44 93 CYS A O 1
ATOM 741 N N . LYS A 1 94 ? -13.459 -3.284 17.504 1.00 87.50 94 LYS A N 1
ATOM 742 C CA . LYS A 1 94 ? -13.345 -4.322 16.466 1.00 87.50 94 LYS A CA 1
ATOM 743 C C . LYS A 1 94 ? -14.452 -4.206 15.425 1.00 87.50 94 LYS A C 1
ATOM 745 O O . LYS A 1 94 ? -14.191 -4.343 14.238 1.00 87.50 94 LYS A O 1
ATOM 750 N N . THR A 1 95 ? -15.680 -3.974 15.873 1.00 89.38 95 THR A N 1
ATOM 751 C CA . THR A 1 95 ? -16.846 -3.874 14.995 1.00 89.38 95 THR A CA 1
ATOM 752 C C . THR A 1 95 ? -16.740 -2.661 14.072 1.00 89.38 95 THR A C 1
ATOM 754 O O . THR A 1 95 ? -16.905 -2.820 12.868 1.00 89.38 95 THR A O 1
ATOM 757 N N . ILE A 1 96 ? -16.371 -1.491 14.604 1.00 91.12 96 ILE A N 1
ATOM 758 C CA . ILE A 1 96 ? -16.146 -0.258 13.830 1.00 91.12 96 ILE A CA 1
ATOM 759 C C . ILE A 1 96 ? -15.069 -0.478 12.765 1.00 91.12 96 ILE A C 1
ATOM 761 O O . ILE A 1 96 ? -15.306 -0.208 11.592 1.00 91.12 96 ILE A O 1
ATOM 765 N N . VAL A 1 97 ? -13.915 -1.023 13.157 1.00 90.81 97 VAL A N 1
ATOM 766 C CA . VAL A 1 97 ? -12.792 -1.263 12.237 1.00 90.81 97 VAL A CA 1
ATOM 767 C C . VAL A 1 97 ? -13.178 -2.245 11.133 1.00 90.81 97 VAL A C 1
ATOM 769 O O . VAL A 1 97 ? -12.818 -2.039 9.981 1.00 90.81 97 VAL A O 1
ATOM 772 N N . LEU A 1 98 ? -13.947 -3.289 11.451 1.00 90.81 98 LEU A N 1
ATOM 773 C CA . LEU A 1 98 ? -14.401 -4.263 10.458 1.00 90.81 98 LEU A CA 1
ATOM 774 C C . LEU A 1 98 ? -15.408 -3.668 9.474 1.00 90.81 98 LEU A C 1
ATOM 776 O O . LEU A 1 98 ? -15.301 -3.927 8.281 1.00 90.81 98 LEU A O 1
ATOM 780 N N . TYR A 1 99 ? -16.366 -2.865 9.939 1.00 91.25 99 TYR A N 1
ATOM 781 C CA . TYR A 1 99 ? -17.292 -2.186 9.029 1.00 91.25 99 TYR A CA 1
ATOM 782 C C . TYR A 1 99 ? -16.578 -1.161 8.151 1.00 91.25 99 TYR A C 1
ATOM 784 O O . TYR A 1 99 ? -16.872 -1.081 6.962 1.00 91.25 99 TYR A O 1
ATOM 792 N N . PHE A 1 100 ? -15.605 -0.435 8.705 1.00 91.00 100 PHE A N 1
ATOM 793 C CA . PHE A 1 100 ? -14.762 0.459 7.920 1.00 91.00 100 PHE A CA 1
ATOM 794 C C . PHE A 1 100 ? -13.951 -0.306 6.869 1.00 91.00 100 PHE A C 1
ATOM 796 O O . PHE A 1 100 ? -13.944 0.080 5.706 1.00 91.00 100 PHE A O 1
ATOM 803 N N . LEU A 1 101 ? -13.330 -1.428 7.242 1.00 91.50 101 LEU A N 1
ATOM 804 C CA . LEU A 1 101 ? -12.580 -2.269 6.310 1.00 91.50 101 LEU A CA 1
ATOM 805 C C . LEU A 1 101 ? -13.476 -2.796 5.179 1.00 91.50 101 LEU A C 1
ATOM 807 O O . LEU A 1 101 ? -13.096 -2.706 4.016 1.00 91.50 101 LEU A O 1
ATOM 811 N N . ALA A 1 102 ? -14.682 -3.281 5.495 1.00 93.31 102 ALA A N 1
ATOM 812 C CA . ALA A 1 102 ? -15.653 -3.688 4.477 1.00 93.31 102 ALA A CA 1
ATOM 813 C C . ALA A 1 102 ? -16.032 -2.524 3.552 1.00 93.31 102 ALA A C 1
ATOM 815 O O . ALA A 1 102 ? -16.073 -2.705 2.340 1.00 93.31 102 ALA A O 1
ATOM 816 N N . TYR A 1 103 ? -16.284 -1.335 4.105 1.00 92.00 103 TYR A N 1
ATOM 817 C CA . TYR A 1 103 ? -16.595 -0.143 3.317 1.00 92.00 103 TYR A CA 1
ATOM 818 C C . TYR A 1 103 ? -15.462 0.212 2.344 1.00 92.00 103 TYR A C 1
ATOM 820 O O . TYR A 1 103 ? -15.718 0.433 1.162 1.00 92.00 103 TYR A O 1
ATOM 828 N N . VAL A 1 104 ? -14.213 0.203 2.818 1.00 90.38 104 VAL A N 1
ATOM 829 C CA . VAL A 1 104 ? -13.029 0.491 1.999 1.00 90.38 104 VAL A CA 1
ATOM 830 C C . VAL A 1 104 ? -12.897 -0.507 0.846 1.00 90.38 104 VAL A C 1
ATOM 832 O O . VAL A 1 104 ? -12.760 -0.092 -0.303 1.00 90.38 104 VAL A O 1
ATOM 835 N N . PHE A 1 105 ? -12.991 -1.809 1.124 1.00 92.25 105 PHE A N 1
ATOM 836 C CA . PHE A 1 105 ? -12.880 -2.840 0.085 1.00 92.25 105 PHE A CA 1
ATOM 837 C C . PHE A 1 105 ? -14.062 -2.850 -0.883 1.00 92.25 105 PHE A C 1
ATOM 839 O O . PHE A 1 105 ? -13.859 -3.079 -2.070 1.00 92.25 105 PHE A O 1
ATOM 846 N N . LEU A 1 106 ? -15.283 -2.556 -0.423 1.00 94.25 106 LEU A N 1
ATOM 847 C CA . LEU A 1 106 ? -16.418 -2.365 -1.328 1.00 94.25 106 LEU A CA 1
ATOM 848 C C . LEU A 1 106 ? -16.162 -1.192 -2.269 1.00 94.25 106 LEU A C 1
ATOM 850 O O . LEU A 1 106 ? -16.372 -1.327 -3.469 1.00 94.25 106 LEU A O 1
ATOM 854 N N . LYS A 1 107 ? -15.686 -0.058 -1.744 1.00 91.12 107 LYS A N 1
ATOM 855 C CA . LYS A 1 107 ? -15.408 1.127 -2.558 1.00 91.12 107 LYS A CA 1
ATOM 856 C C . LYS A 1 107 ? -14.350 0.840 -3.622 1.00 91.12 107 LYS A C 1
ATOM 858 O O . LYS A 1 107 ? -14.626 1.073 -4.793 1.00 91.12 107 LYS A O 1
ATOM 863 N N . TYR A 1 108 ? -13.192 0.303 -3.238 1.00 90.62 108 TYR A N 1
ATOM 864 C CA . TYR A 1 108 ? -12.140 -0.045 -4.201 1.00 90.62 108 TYR A CA 1
ATOM 865 C C . TYR A 1 108 ? -12.582 -1.139 -5.175 1.00 90.62 108 TYR A C 1
ATOM 867 O O . TYR A 1 108 ? -12.369 -1.006 -6.377 1.00 90.62 108 TYR A O 1
ATOM 875 N N . GLY A 1 109 ? -13.284 -2.163 -4.690 1.00 93.19 109 GLY A N 1
ATOM 876 C CA . GLY A 1 109 ? -13.821 -3.222 -5.534 1.00 93.19 109 GLY A CA 1
ATOM 877 C C . GLY A 1 109 ? -14.774 -2.678 -6.600 1.00 93.19 109 GLY A C 1
ATOM 878 O O . GLY A 1 109 ? -14.632 -3.008 -7.777 1.00 93.19 109 GLY A O 1
ATOM 879 N N . PHE A 1 110 ? -15.692 -1.779 -6.231 1.00 94.50 110 PHE A N 1
ATOM 880 C CA . PHE A 1 110 ? -16.556 -1.098 -7.197 1.00 94.50 110 PHE A CA 1
ATOM 881 C C . PHE A 1 110 ? -15.771 -0.186 -8.141 1.00 94.50 110 PHE A C 1
ATOM 883 O O . PHE A 1 110 ? -16.021 -0.224 -9.344 1.00 94.50 110 PHE A O 1
ATOM 890 N N . ASP A 1 111 ? -14.791 0.573 -7.645 1.00 91.19 111 ASP A N 1
ATOM 891 C CA . ASP A 1 111 ? -13.937 1.404 -8.501 1.00 91.19 111 ASP A CA 1
ATOM 892 C C . ASP A 1 111 ? -13.210 0.559 -9.562 1.00 91.19 111 ASP A C 1
ATOM 894 O O . ASP A 1 111 ? -13.086 0.988 -10.708 1.00 91.19 111 ASP A O 1
ATOM 898 N N . LYS A 1 112 ? -12.787 -0.669 -9.240 1.00 91.38 112 LYS A N 1
ATOM 899 C CA . LYS A 1 112 ? -12.196 -1.605 -10.216 1.00 91.38 112 LYS A CA 1
ATOM 900 C C . LYS A 1 112 ? -13.209 -2.179 -11.193 1.00 91.38 112 LYS A C 1
ATOM 902 O O . LYS A 1 112 ? -12.913 -2.265 -12.386 1.00 91.38 112 LYS A O 1
ATOM 907 N N . VAL A 1 113 ? -14.390 -2.564 -10.706 1.00 93.25 113 VAL A N 1
ATOM 908 C CA . VAL A 1 113 ? -15.473 -3.112 -11.541 1.00 93.25 113 VAL A CA 1
ATOM 909 C C . VAL A 1 113 ? -15.943 -2.087 -12.571 1.00 93.25 113 VAL A C 1
ATOM 911 O O . VAL A 1 113 ? -16.187 -2.447 -13.718 1.00 93.25 113 VAL A O 1
ATOM 914 N N . PHE A 1 114 ? -16.020 -0.810 -12.197 1.00 91.12 114 PHE A N 1
ATOM 915 C CA . PHE A 1 114 ? -16.414 0.270 -13.104 1.00 91.12 114 PHE A CA 1
ATOM 916 C C . PHE A 1 114 ? -15.245 0.877 -13.897 1.00 91.12 114 PHE A C 1
ATOM 918 O O . PHE A 1 114 ? -15.459 1.825 -14.647 1.00 91.12 114 PHE A O 1
ATOM 925 N N . GLY A 1 115 ? -14.020 0.357 -13.752 1.00 85.25 115 GLY A N 1
ATOM 926 C CA . GLY A 1 115 ? -12.844 0.868 -14.469 1.00 85.25 115 GLY A CA 1
ATOM 927 C C . GLY A 1 115 ? -12.400 2.272 -14.036 1.00 85.25 115 GLY A C 1
ATOM 928 O O . GLY A 1 115 ? -11.721 2.962 -14.787 1.00 85.25 115 GLY A O 1
ATOM 929 N N . LEU A 1 116 ? -12.783 2.708 -12.834 1.00 85.12 116 LEU A N 1
ATOM 930 C CA . LEU A 1 116 ? -12.413 4.003 -12.256 1.00 85.12 116 LEU A CA 1
ATOM 931 C C . LEU A 1 116 ? -11.028 3.976 -11.598 1.00 85.12 116 LEU A C 1
ATOM 933 O O . LEU A 1 116 ? -10.394 5.020 -11.476 1.00 85.12 116 LEU A O 1
ATOM 937 N N . GLN A 1 117 ? -10.560 2.801 -11.159 1.00 83.31 117 GLN A N 1
ATOM 938 C CA . GLN A 1 117 ? -9.244 2.671 -10.529 1.00 83.31 117 GLN A CA 1
ATOM 939 C C . GLN A 1 117 ? -8.112 2.614 -11.566 1.00 83.31 117 GLN A C 1
ATOM 941 O O . GLN A 1 117 ? -7.189 3.418 -11.500 1.00 83.31 117 GLN A O 1
ATOM 946 N N . PHE A 1 118 ? -8.170 1.688 -12.527 1.00 84.12 118 PHE A N 1
ATOM 947 C CA . PHE A 1 118 ? -7.133 1.543 -13.553 1.00 84.12 118 PHE A CA 1
ATOM 948 C C . PHE A 1 118 ? -7.564 2.229 -14.848 1.00 84.12 118 PHE A C 1
ATOM 950 O O . PHE A 1 118 ? -8.431 1.732 -15.563 1.00 84.12 118 PHE A O 1
ATOM 957 N N . TYR A 1 119 ? -6.950 3.373 -15.144 1.00 79.38 119 TYR A N 1
ATOM 958 C CA . TYR A 1 119 ? -7.191 4.111 -16.378 1.00 79.38 119 TYR A CA 1
ATOM 959 C C . TYR A 1 119 ? -6.463 3.469 -17.562 1.00 79.38 119 TYR A C 1
ATOM 961 O O . TYR A 1 119 ? -5.407 2.850 -17.417 1.00 79.38 119 TYR A O 1
ATOM 969 N N . THR A 1 120 ? -7.017 3.647 -18.760 1.00 83.88 120 THR A N 1
ATOM 970 C CA . THR A 1 120 ? -6.345 3.247 -19.998 1.00 83.88 120 THR A CA 1
ATOM 971 C C . THR A 1 120 ? -5.052 4.048 -20.170 1.00 83.88 120 THR A C 1
ATOM 973 O O . THR A 1 120 ? -5.082 5.268 -19.969 1.00 83.88 120 THR A O 1
ATOM 976 N N . PRO A 1 121 ? -3.931 3.412 -20.558 1.00 83.12 121 PRO A N 1
ATOM 977 C CA . PRO A 1 121 ? -2.654 4.100 -20.695 1.00 83.12 121 PRO A CA 1
ATOM 978 C C . PRO A 1 121 ? -2.760 5.248 -21.699 1.00 83.12 121 PRO A C 1
ATOM 980 O O . PRO A 1 121 ? -3.278 5.087 -22.805 1.00 83.12 121 PRO A O 1
ATOM 983 N N . ALA A 1 122 ? -2.272 6.420 -21.297 1.00 83.44 122 ALA A N 1
ATOM 984 C CA . ALA A 1 122 ? -2.294 7.601 -22.142 1.00 83.44 122 ALA A CA 1
ATOM 985 C C . ALA A 1 122 ? -1.373 7.418 -23.369 1.00 83.44 122 ALA A C 1
ATOM 987 O O . ALA A 1 122 ? -0.351 6.730 -23.271 1.00 83.44 122 ALA A O 1
ATOM 988 N N . PRO A 1 123 ? -1.677 8.042 -24.524 1.00 82.44 123 PRO A N 1
ATOM 989 C CA . PRO A 1 123 ? -0.918 7.818 -25.755 1.00 82.44 123 PRO A CA 1
ATOM 990 C C . PRO A 1 123 ? 0.582 8.115 -25.638 1.00 82.44 123 PRO A C 1
ATOM 992 O O . PRO A 1 123 ? 1.391 7.445 -26.267 1.00 82.44 123 PRO A O 1
ATOM 995 N N . ASN A 1 124 ? 0.981 9.069 -24.795 1.00 82.00 124 ASN A N 1
ATOM 996 C CA . ASN A 1 124 ? 2.386 9.397 -24.537 1.00 82.00 124 ASN A CA 1
ATOM 997 C C . ASN A 1 124 ? 3.173 8.247 -23.873 1.00 82.00 124 ASN A C 1
ATOM 999 O O . ASN A 1 124 ? 4.384 8.151 -24.063 1.00 82.00 124 ASN A O 1
ATOM 1003 N N . ILE A 1 125 ? 2.500 7.350 -23.144 1.00 83.62 125 ILE A N 1
ATOM 1004 C CA . ILE A 1 125 ? 3.120 6.156 -22.550 1.00 83.62 125 ILE A CA 1
ATOM 1005 C C . ILE A 1 125 ? 3.504 5.161 -23.654 1.00 83.62 125 ILE A C 1
ATOM 1007 O O . ILE A 1 125 ? 4.554 4.533 -23.567 1.00 83.62 125 ILE A O 1
ATOM 1011 N N . LEU A 1 126 ? 2.718 5.080 -24.737 1.00 79.19 126 LEU A N 1
ATOM 1012 C CA . LEU A 1 126 ? 2.974 4.173 -25.867 1.00 79.19 126 LEU A CA 1
ATOM 1013 C C . LEU A 1 126 ? 4.248 4.529 -26.652 1.00 79.19 126 LEU A C 1
ATOM 1015 O O . LEU A 1 126 ? 4.835 3.656 -27.285 1.00 79.19 126 LEU A O 1
ATOM 1019 N N . TYR A 1 127 ? 4.687 5.789 -26.598 1.00 84.31 127 TYR A N 1
ATOM 1020 C CA . TYR A 1 127 ? 5.930 6.250 -27.231 1.00 84.31 127 TYR A CA 1
ATOM 1021 C C . TYR A 1 127 ? 7.160 6.124 -26.324 1.00 84.31 127 TYR A C 1
ATOM 1023 O O . TYR A 1 127 ? 8.279 6.383 -26.768 1.00 84.31 127 TYR A O 1
ATOM 1031 N N . THR A 1 128 ? 6.976 5.732 -25.062 1.00 81.31 128 THR A N 1
ATOM 1032 C CA . THR A 1 128 ? 8.076 5.582 -24.108 1.00 81.31 128 THR A CA 1
ATOM 1033 C C . THR A 1 128 ? 8.513 4.117 -24.058 1.00 81.31 128 THR A C 1
ATOM 1035 O O . THR A 1 128 ? 7.676 3.242 -23.826 1.00 81.31 128 THR A O 1
ATOM 1038 N N . PRO A 1 129 ? 9.808 3.800 -24.251 1.00 82.19 129 PRO A N 1
ATOM 1039 C CA . PRO A 1 129 ? 10.292 2.435 -24.099 1.00 82.19 129 PRO A CA 1
ATOM 1040 C C . PRO A 1 129 ? 9.960 1.877 -22.711 1.00 82.19 129 PRO A C 1
ATOM 1042 O O . PRO A 1 129 ? 10.156 2.556 -21.707 1.00 82.19 129 PRO A O 1
ATOM 1045 N N . PHE A 1 130 ? 9.526 0.617 -22.652 1.00 73.62 130 PHE A N 1
ATOM 1046 C CA . PHE A 1 130 ? 9.072 -0.048 -21.422 1.00 73.62 130 PHE A CA 1
ATOM 1047 C C . PHE A 1 130 ? 10.069 0.058 -20.253 1.00 73.62 130 PHE A C 1
ATOM 1049 O O . PHE A 1 130 ? 9.665 0.227 -19.108 1.00 73.62 130 PHE A O 1
ATOM 1056 N N . GLY A 1 131 ? 11.374 -0.012 -20.539 1.00 73.75 131 GLY A N 1
ATOM 1057 C CA . GLY A 1 131 ? 12.433 0.090 -19.528 1.00 73.75 131 GLY A CA 1
ATOM 1058 C C . GLY A 1 131 ? 12.658 1.496 -18.959 1.00 73.75 131 GLY A C 1
ATOM 1059 O O . GLY A 1 131 ? 13.315 1.616 -17.932 1.00 73.75 131 GLY A O 1
ATOM 1060 N N . ASN A 1 132 ? 12.105 2.530 -19.597 1.00 77.88 132 ASN A N 1
ATOM 1061 C CA . ASN A 1 132 ? 12.234 3.929 -19.184 1.00 77.88 132 ASN A CA 1
ATOM 1062 C C . ASN A 1 132 ? 10.972 4.447 -18.470 1.00 77.88 132 ASN A C 1
ATOM 1064 O O . ASN A 1 132 ? 10.903 5.628 -18.141 1.00 77.88 132 ASN A O 1
ATOM 1068 N N . LEU A 1 133 ? 9.956 3.599 -18.276 1.00 79.31 133 LEU A N 1
ATOM 1069 C CA . LEU A 1 133 ? 8.754 3.960 -17.531 1.00 79.31 133 LEU A CA 1
ATOM 1070 C C . LEU A 1 133 ? 8.993 3.820 -16.029 1.00 79.31 133 LEU A C 1
ATOM 1072 O O . LEU A 1 133 ? 9.531 2.813 -15.562 1.00 79.31 133 LEU A O 1
ATOM 1076 N N . ASP A 1 134 ? 8.501 4.796 -15.267 1.00 79.50 134 ASP A N 1
ATOM 1077 C CA . ASP A 1 134 ? 8.420 4.669 -13.818 1.00 79.50 134 ASP A CA 1
ATOM 1078 C C . ASP A 1 134 ? 7.567 3.459 -13.434 1.00 79.50 134 ASP A C 1
ATOM 1080 O O . ASP A 1 134 ? 6.552 3.152 -14.065 1.00 79.50 134 ASP A O 1
ATOM 1084 N N . LYS A 1 135 ? 7.969 2.776 -12.359 1.00 77.62 135 LYS A N 1
ATOM 1085 C CA . LYS A 1 135 ? 7.351 1.517 -11.914 1.00 77.62 135 LYS A CA 1
ATOM 1086 C C . LYS A 1 135 ? 5.858 1.659 -11.646 1.00 77.62 135 LYS A C 1
ATOM 1088 O O . LYS A 1 135 ? 5.097 0.762 -12.001 1.00 77.62 135 LYS A O 1
ATOM 1093 N N . ASP A 1 136 ? 5.452 2.784 -11.066 1.00 78.81 136 ASP A N 1
ATOM 1094 C CA . ASP A 1 136 ? 4.047 3.064 -10.800 1.00 78.81 136 ASP A CA 1
ATOM 1095 C C . ASP A 1 136 ? 3.288 3.179 -12.121 1.00 78.81 136 ASP A C 1
ATOM 1097 O O . ASP A 1 136 ? 2.361 2.409 -12.365 1.00 78.81 136 ASP A O 1
ATOM 1101 N N . ILE A 1 137 ? 3.728 4.060 -13.025 1.00 83.38 137 ILE A N 1
ATOM 1102 C CA . ILE A 1 137 ? 3.103 4.245 -14.344 1.00 83.38 137 ILE A CA 1
ATOM 1103 C C . ILE A 1 137 ? 3.022 2.913 -15.090 1.00 83.38 137 ILE A C 1
ATOM 1105 O O . ILE A 1 137 ? 1.984 2.594 -15.670 1.00 83.38 137 ILE A O 1
ATOM 1109 N N . LEU A 1 138 ? 4.086 2.113 -15.036 1.00 84.00 138 LEU A N 1
ATOM 1110 C CA . LEU A 1 138 ? 4.139 0.800 -15.653 1.00 84.00 138 LEU A CA 1
ATOM 1111 C C . LEU A 1 138 ? 3.100 -0.164 -15.060 1.00 84.00 138 LEU A C 1
ATOM 1113 O O . LEU A 1 138 ? 2.368 -0.814 -15.813 1.00 84.00 138 LEU A O 1
ATOM 1117 N N . PHE A 1 139 ? 3.013 -0.257 -13.732 1.00 83.75 139 PHE A N 1
ATOM 1118 C CA . PHE A 1 139 ? 2.030 -1.092 -13.043 1.00 83.75 139 PHE A CA 1
ATOM 1119 C C . PHE A 1 139 ? 0.601 -0.660 -13.384 1.00 83.75 139 PHE A C 1
ATOM 1121 O O . PHE A 1 139 ? -0.185 -1.477 -13.865 1.00 83.75 139 PHE A O 1
ATOM 1128 N N . TRP A 1 140 ? 0.280 0.626 -13.210 1.00 84.31 140 TRP A N 1
ATOM 1129 C CA . TRP A 1 140 ? -1.050 1.173 -13.491 1.00 84.31 140 TRP A CA 1
ATOM 1130 C C . TRP A 1 140 ? -1.443 0.980 -14.963 1.00 84.31 140 TRP A C 1
ATOM 1132 O O . TRP A 1 140 ? -2.561 0.545 -15.236 1.00 84.31 140 TRP A O 1
ATOM 1142 N N . SER A 1 141 ? -0.512 1.198 -15.899 1.00 84.94 141 SER A N 1
ATOM 1143 C CA . SER A 1 141 ? -0.739 0.996 -17.339 1.00 84.94 141 SER A CA 1
ATOM 1144 C C . SER A 1 141 ? -0.983 -0.468 -17.681 1.00 84.94 141 SER A C 1
ATOM 1146 O O . SER A 1 141 ? -1.918 -0.781 -18.411 1.00 84.94 141 SER A O 1
ATOM 1148 N N . THR A 1 142 ? -0.179 -1.381 -17.130 1.00 84.00 142 THR A N 1
ATOM 1149 C CA . THR A 1 142 ? -0.323 -2.822 -17.383 1.00 84.00 142 THR A CA 1
ATOM 1150 C C . THR A 1 142 ? -1.671 -3.319 -16.871 1.00 84.00 142 THR A C 1
ATOM 1152 O O . THR A 1 142 ? -2.406 -3.981 -17.601 1.00 84.00 142 THR A O 1
ATOM 1155 N N . MET A 1 143 ? -2.044 -2.937 -15.650 1.00 83.94 143 MET A N 1
ATOM 1156 C CA . MET A 1 143 ? -3.323 -3.312 -15.041 1.00 83.94 143 MET A CA 1
ATOM 1157 C C . MET A 1 143 ? -4.517 -2.705 -15.796 1.00 83.94 143 MET A C 1
ATOM 1159 O O . MET A 1 143 ? -5.549 -3.358 -15.933 1.00 83.94 143 MET A O 1
ATOM 1163 N N . GLY A 1 144 ? -4.361 -1.492 -16.338 1.00 85.12 144 GLY A N 1
ATOM 1164 C CA . GLY A 1 144 ? -5.372 -0.796 -17.140 1.00 85.12 144 GLY A CA 1
ATOM 1165 C C . GLY A 1 144 ? -5.556 -1.324 -18.567 1.00 85.12 144 GLY A C 1
ATOM 1166 O O . GLY A 1 144 ? -6.572 -1.026 -19.190 1.00 85.12 144 GLY A O 1
ATOM 1167 N N . THR A 1 145 ? -4.626 -2.127 -19.102 1.00 86.31 145 THR A N 1
ATOM 1168 C CA . THR A 1 145 ? -4.756 -2.684 -20.469 1.00 86.31 145 THR A CA 1
ATOM 1169 C C . THR A 1 145 ? -5.856 -3.738 -20.598 1.00 86.31 145 THR A C 1
ATOM 1171 O O . THR A 1 145 ? -6.408 -3.906 -21.684 1.00 86.31 145 THR A O 1
ATOM 1174 N N . SER A 1 146 ? -6.189 -4.446 -19.512 1.00 88.62 146 SER A N 1
ATOM 1175 C CA . SER A 1 146 ? -7.185 -5.522 -19.508 1.00 88.62 146 SER A CA 1
ATOM 1176 C C . SER A 1 146 ? -8.365 -5.184 -18.590 1.00 88.62 146 SER A C 1
ATOM 1178 O O . SER A 1 146 ? -8.319 -5.459 -17.385 1.00 88.62 146 SER A O 1
ATOM 1180 N N . PRO A 1 147 ? -9.472 -4.651 -19.146 1.00 87.31 147 PRO A N 1
ATOM 1181 C CA . PRO A 1 147 ? -10.686 -4.382 -18.380 1.00 87.31 147 PRO A CA 1
ATOM 1182 C C . PRO A 1 147 ? -11.237 -5.636 -17.696 1.00 87.31 147 PRO A C 1
ATOM 1184 O O . PRO A 1 147 ? -11.671 -5.575 -16.550 1.00 87.31 147 PRO A O 1
ATOM 1187 N N . ALA A 1 148 ? -11.161 -6.796 -18.360 1.00 90.19 148 ALA A N 1
ATOM 1188 C CA . ALA A 1 148 ? -11.613 -8.069 -17.800 1.00 90.19 148 ALA A CA 1
ATOM 1189 C C . ALA A 1 148 ? -10.849 -8.440 -16.518 1.00 90.19 148 ALA A C 1
ATOM 1191 O O . ALA A 1 148 ? -11.453 -8.895 -15.548 1.00 90.19 148 ALA A O 1
ATOM 1192 N N . TYR A 1 149 ? -9.535 -8.200 -16.489 1.00 88.88 149 TYR A N 1
ATOM 1193 C CA . TYR A 1 149 ? -8.716 -8.438 -15.305 1.00 88.88 149 TYR A 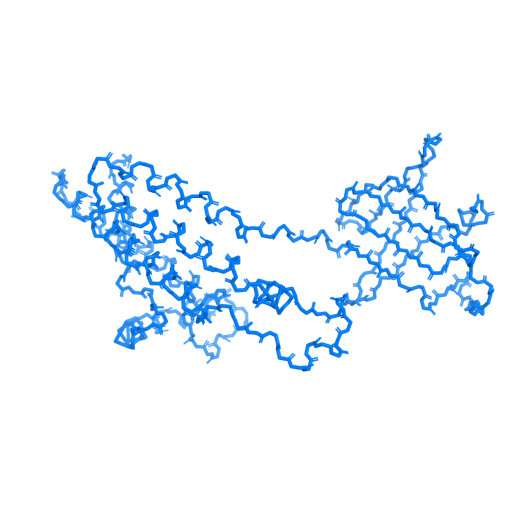CA 1
ATOM 1194 C C . TYR A 1 149 ? -9.053 -7.459 -14.165 1.00 88.88 149 TYR A C 1
ATOM 1196 O O . TYR A 1 149 ? -9.209 -7.879 -13.014 1.00 88.88 149 TYR A O 1
ATOM 1204 N N . SER A 1 150 ? -9.242 -6.169 -14.474 1.00 89.56 150 SER A N 1
ATOM 1205 C CA . SER A 1 150 ? -9.703 -5.176 -13.488 1.00 89.56 150 SER A CA 1
ATOM 1206 C C . SER A 1 150 ? -11.054 -5.570 -12.884 1.00 89.56 150 SER A C 1
ATOM 1208 O O . SER A 1 150 ? -11.201 -5.614 -11.665 1.00 89.56 150 SER A O 1
ATOM 1210 N N . ILE A 1 151 ? -12.023 -5.945 -13.722 1.00 92.31 151 ILE A N 1
ATOM 1211 C CA . ILE A 1 151 ? -13.357 -6.368 -13.280 1.00 92.31 151 ILE A CA 1
ATOM 1212 C C . ILE A 1 151 ? -13.273 -7.620 -12.409 1.00 92.31 151 ILE A C 1
ATOM 1214 O O . ILE A 1 151 ? -13.874 -7.652 -11.339 1.00 92.31 151 ILE A O 1
ATOM 1218 N N . PHE A 1 152 ? -12.511 -8.634 -12.826 1.00 93.00 152 PHE A N 1
ATOM 1219 C CA . PHE A 1 152 ? -12.347 -9.867 -12.057 1.00 93.00 152 PHE A CA 1
ATOM 1220 C C . PHE A 1 152 ? -11.770 -9.590 -10.664 1.00 93.00 152 PHE A C 1
ATOM 1222 O O . PHE A 1 152 ? -12.348 -10.004 -9.660 1.00 93.00 152 PHE A O 1
ATOM 1229 N N . THR A 1 153 ? -10.668 -8.842 -10.585 1.00 91.00 153 THR A N 1
ATOM 1230 C CA . THR A 1 153 ? -10.045 -8.505 -9.294 1.00 91.00 153 THR A CA 1
ATOM 1231 C C . THR A 1 153 ? -10.956 -7.635 -8.423 1.00 91.00 153 THR A C 1
ATOM 1233 O O . THR A 1 153 ? -11.052 -7.874 -7.219 1.00 91.00 153 THR A O 1
ATOM 1236 N N . GLY A 1 154 ? -11.700 -6.700 -9.021 1.00 93.12 154 GLY A N 1
ATOM 1237 C CA . GLY A 1 154 ? -12.720 -5.907 -8.334 1.00 93.12 154 GLY A CA 1
ATOM 1238 C C . GLY A 1 154 ? -13.877 -6.742 -7.785 1.00 93.12 154 GLY A C 1
ATOM 1239 O O . GLY A 1 154 ? -14.284 -6.559 -6.640 1.00 93.12 154 GLY A O 1
ATOM 1240 N N . MET A 1 155 ? -14.377 -7.717 -8.550 1.00 95.25 155 MET A N 1
ATOM 1241 C CA . MET A 1 155 ? -15.419 -8.640 -8.084 1.00 95.25 155 MET A CA 1
ATOM 1242 C C . MET A 1 155 ? -14.944 -9.474 -6.891 1.00 95.25 155 MET A C 1
ATOM 1244 O O . MET A 1 155 ? -15.695 -9.640 -5.930 1.00 95.25 155 MET A O 1
ATOM 1248 N N . VAL A 1 156 ? -13.700 -9.964 -6.916 1.00 94.38 156 VAL A N 1
ATOM 1249 C CA . VAL A 1 156 ? -13.120 -10.712 -5.788 1.00 94.38 156 VAL A CA 1
ATOM 1250 C C . VAL A 1 156 ? -13.029 -9.831 -4.534 1.00 94.38 156 VAL A C 1
ATOM 1252 O O . VAL A 1 156 ? -13.371 -10.295 -3.446 1.00 94.38 156 VAL A O 1
ATOM 1255 N N . GLU A 1 157 ? -12.662 -8.553 -4.672 1.00 94.69 157 GLU A N 1
ATOM 1256 C CA . GLU A 1 157 ? -12.663 -7.583 -3.563 1.00 94.69 157 GLU A CA 1
ATOM 1257 C C . GLU A 1 157 ? -14.063 -7.329 -2.996 1.00 94.69 157 GLU A C 1
ATOM 1259 O O . GLU A 1 157 ? -14.248 -7.363 -1.775 1.00 94.69 157 GLU A O 1
ATOM 1264 N N . VAL A 1 158 ? -15.067 -7.144 -3.860 1.00 96.12 158 VAL A N 1
ATOM 1265 C CA . VAL A 1 158 ? -16.466 -6.967 -3.438 1.00 96.12 158 VAL A CA 1
ATOM 1266 C C . VAL A 1 158 ? -16.960 -8.202 -2.687 1.00 96.12 158 VAL A C 1
ATOM 1268 O O . VAL A 1 158 ? -17.535 -8.076 -1.605 1.00 96.12 158 VAL A O 1
ATOM 1271 N N . VAL A 1 159 ? -16.702 -9.407 -3.205 1.00 95.56 159 VAL A N 1
ATOM 1272 C CA . VAL A 1 159 ? -17.084 -10.662 -2.539 1.00 95.56 159 VAL A CA 1
ATOM 1273 C C . VAL A 1 159 ? -16.389 -10.793 -1.184 1.00 95.56 159 VAL A C 1
ATOM 1275 O O . VAL A 1 159 ? -17.053 -11.093 -0.190 1.00 95.56 159 VAL A O 1
ATOM 1278 N N . ALA A 1 160 ? -15.086 -10.517 -1.102 1.00 94.69 160 ALA A N 1
ATOM 1279 C CA . ALA A 1 160 ? -14.345 -10.562 0.157 1.00 94.69 160 ALA A CA 1
ATOM 1280 C C . ALA A 1 160 ? -14.928 -9.590 1.200 1.00 94.69 160 ALA A C 1
ATOM 1282 O O . ALA A 1 160 ? -15.107 -9.958 2.367 1.00 94.69 160 ALA A O 1
ATOM 1283 N N . ALA A 1 161 ? -15.310 -8.383 0.775 1.00 94.94 161 ALA A N 1
ATOM 1284 C CA . ALA A 1 161 ? -15.935 -7.389 1.639 1.00 94.94 161 ALA A CA 1
ATOM 1285 C C . ALA A 1 161 ? -17.341 -7.804 2.107 1.00 94.94 161 ALA A C 1
ATOM 1287 O O . ALA A 1 161 ? -17.665 -7.661 3.288 1.00 94.94 161 ALA A O 1
ATOM 1288 N N . LEU A 1 162 ? -18.164 -8.382 1.225 1.00 94.69 162 LEU A N 1
ATOM 1289 C CA . LEU A 1 162 ? -19.484 -8.917 1.585 1.00 94.69 162 LEU A CA 1
ATOM 1290 C C . LEU A 1 162 ? -19.371 -10.073 2.591 1.00 94.69 162 LEU A C 1
ATOM 1292 O O . LEU A 1 162 ? -20.122 -10.125 3.571 1.00 94.69 162 LEU A O 1
ATOM 1296 N N . LEU A 1 163 ? -18.391 -10.964 2.411 1.00 93.81 163 LEU A N 1
ATOM 1297 C CA . LEU A 1 163 ? -18.112 -12.051 3.355 1.00 93.81 163 LEU A CA 1
ATOM 1298 C C . LEU A 1 163 ? -17.673 -11.526 4.730 1.00 93.81 163 LEU A C 1
ATOM 1300 O O . LEU A 1 163 ? -17.985 -12.159 5.742 1.00 93.81 163 LEU A O 1
ATOM 1304 N N . LEU A 1 164 ? -17.004 -10.370 4.791 1.00 92.81 164 LEU A N 1
ATOM 1305 C CA . LEU A 1 164 ? -16.575 -9.722 6.037 1.00 92.81 164 LEU A CA 1
ATOM 1306 C C . LEU A 1 164 ? -17.753 -9.227 6.903 1.00 92.81 164 LEU A C 1
ATOM 1308 O O . LEU A 1 164 ? -17.662 -9.220 8.142 1.00 92.81 164 LEU A O 1
ATOM 1312 N N . LEU A 1 165 ? -18.853 -8.811 6.260 1.00 91.12 165 LEU A N 1
ATOM 1313 C CA . LEU A 1 165 ? -20.051 -8.274 6.920 1.00 91.12 165 LEU A CA 1
ATOM 1314 C C . LEU A 1 165 ? -20.831 -9.359 7.671 1.00 91.12 165 LEU A C 1
ATOM 1316 O O . LEU A 1 165 ? -21.360 -9.109 8.759 1.00 91.12 165 LEU A O 1
ATOM 1320 N N . SER A 1 166 ? -20.875 -10.579 7.132 1.00 90.00 166 SER A N 1
ATOM 1321 C CA . SER A 1 166 ? -21.546 -11.702 7.784 1.00 90.00 166 SER A CA 1
ATOM 1322 C C . SER A 1 166 ? -20.680 -12.305 8.891 1.00 90.00 166 SER A C 1
ATOM 1324 O O . SER A 1 166 ? -19.530 -12.699 8.697 1.00 90.00 166 SER A O 1
ATOM 1326 N N . ARG A 1 167 ? -21.268 -12.446 10.087 1.00 84.44 167 ARG A N 1
ATOM 1327 C CA . ARG A 1 167 ? -20.581 -13.010 11.263 1.00 84.44 167 ARG A CA 1
ATOM 1328 C C . ARG A 1 167 ? -20.090 -14.445 11.041 1.00 84.44 167 ARG A C 1
ATOM 1330 O O . ARG A 1 167 ? -19.142 -14.846 11.706 1.00 84.44 167 ARG A O 1
ATOM 1337 N N . ARG A 1 168 ? -20.724 -15.204 10.136 1.00 88.50 168 ARG A N 1
ATOM 1338 C CA . ARG A 1 168 ? -20.381 -16.609 9.851 1.00 88.50 168 ARG A CA 1
ATOM 1339 C C . ARG A 1 168 ? -19.208 -16.753 8.877 1.00 88.50 168 ARG A C 1
ATOM 1341 O O . ARG A 1 168 ? -18.435 -17.688 9.013 1.00 88.50 168 ARG A O 1
ATOM 1348 N N . THR A 1 169 ? -19.061 -15.829 7.929 1.00 92.50 169 THR A N 1
ATOM 1349 C CA . THR A 1 169 ? -18.062 -15.903 6.842 1.00 92.50 169 THR A CA 1
ATOM 1350 C C . THR A 1 169 ? -16.880 -14.955 7.027 1.00 92.50 169 THR A C 1
ATOM 1352 O O . THR A 1 169 ? -15.987 -14.902 6.186 1.00 92.50 169 THR A O 1
ATOM 1355 N N . ARG A 1 170 ? -16.843 -14.214 8.139 1.00 90.62 170 ARG A N 1
ATOM 1356 C CA . ARG A 1 170 ? -15.843 -13.172 8.391 1.00 90.62 170 ARG A CA 1
ATOM 1357 C C . ARG A 1 170 ? -14.397 -13.661 8.310 1.00 90.62 170 ARG A C 1
ATOM 1359 O O . ARG A 1 170 ? -13.547 -12.920 7.836 1.00 90.62 170 ARG A O 1
ATOM 1366 N N . THR A 1 171 ? -14.107 -14.873 8.776 1.00 90.19 171 THR A N 1
ATOM 1367 C CA . THR A 1 171 ? -12.753 -15.447 8.708 1.00 90.19 171 THR A CA 1
ATOM 1368 C C . THR A 1 171 ? -12.300 -15.650 7.266 1.00 90.19 171 THR A C 1
ATOM 1370 O O . THR A 1 171 ? -11.189 -15.262 6.928 1.00 90.19 171 THR A O 1
ATOM 1373 N N . VAL A 1 172 ? -13.183 -16.171 6.410 1.00 92.56 172 VAL A N 1
ATOM 1374 C CA . VAL A 1 172 ? -12.921 -16.342 4.974 1.00 92.56 172 VAL A CA 1
ATOM 1375 C C . VAL A 1 172 ? -12.715 -14.986 4.301 1.00 92.56 172 VAL A C 1
ATOM 1377 O O . VAL A 1 172 ? -11.757 -14.815 3.556 1.00 92.56 172 VAL A O 1
ATOM 1380 N N . GLY A 1 173 ? -13.558 -13.996 4.618 1.00 91.81 173 GLY A N 1
ATOM 1381 C CA . GLY A 1 173 ? -13.396 -12.630 4.107 1.00 91.81 173 GLY A CA 1
ATOM 1382 C C . GLY A 1 173 ? -12.050 -12.005 4.490 1.00 91.81 173 GLY A C 1
ATOM 1383 O O . GLY A 1 173 ? -11.383 -11.425 3.641 1.00 91.81 173 GLY A O 1
ATOM 1384 N N . LEU A 1 174 ? -11.608 -12.174 5.743 1.00 91.25 174 LEU A N 1
ATOM 1385 C CA . LEU A 1 174 ? -10.303 -11.684 6.206 1.00 91.25 174 LEU A CA 1
ATOM 1386 C C . LEU A 1 174 ? -9.129 -12.358 5.483 1.00 91.25 174 LEU A C 1
ATOM 1388 O O . LEU A 1 174 ? -8.202 -11.661 5.085 1.00 91.25 174 LEU A O 1
ATOM 1392 N N . MET A 1 175 ? -9.183 -13.678 5.283 1.00 91.69 175 MET A N 1
ATOM 1393 C CA . MET A 1 175 ? -8.144 -14.410 4.546 1.00 91.69 175 MET 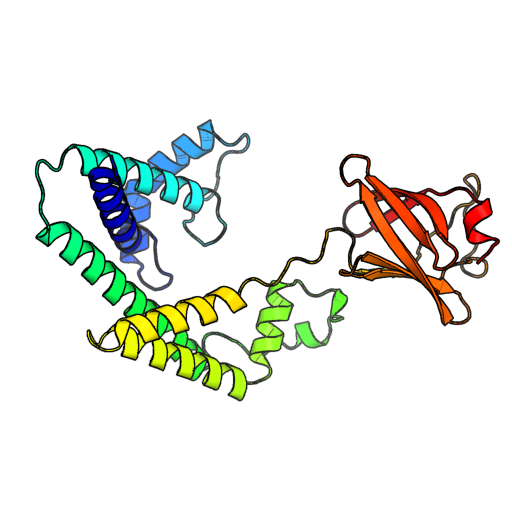A CA 1
ATOM 1394 C C . MET A 1 175 ? -8.055 -13.950 3.089 1.00 91.69 175 MET A C 1
ATOM 1396 O O . MET A 1 175 ? -6.962 -13.743 2.574 1.00 91.69 175 MET A O 1
ATOM 1400 N N . LEU A 1 176 ? -9.197 -13.746 2.426 1.00 91.19 176 LEU A N 1
ATOM 1401 C CA . LEU A 1 176 ? -9.214 -13.231 1.056 1.00 91.19 176 LEU A CA 1
ATOM 1402 C C . LEU A 1 176 ? -8.613 -11.826 0.979 1.00 91.19 176 LEU A C 1
ATOM 1404 O O . LEU A 1 176 ? -7.792 -11.568 0.105 1.00 91.19 176 LEU A O 1
ATOM 1408 N N . ILE A 1 177 ? -8.968 -10.940 1.912 1.00 90.12 177 ILE A N 1
ATOM 1409 C CA . ILE A 1 177 ? -8.387 -9.594 1.997 1.00 90.12 177 ILE A CA 1
ATOM 1410 C C . ILE A 1 177 ? -6.867 -9.654 2.186 1.00 90.12 177 ILE A C 1
ATOM 1412 O O . ILE A 1 177 ? -6.149 -8.910 1.525 1.00 90.12 177 ILE A O 1
ATOM 1416 N N . GLU A 1 178 ? -6.366 -10.532 3.054 1.00 88.75 178 GLU A N 1
ATOM 1417 C CA . GLU A 1 178 ? -4.925 -10.717 3.267 1.00 88.75 178 GLU A CA 1
ATOM 1418 C C . GLU A 1 178 ? -4.208 -11.167 1.986 1.00 88.75 178 GLU A C 1
ATOM 1420 O O . GLU A 1 178 ? -3.175 -10.608 1.621 1.00 88.75 178 GLU A O 1
ATOM 1425 N N . VAL A 1 179 ? -4.780 -12.122 1.248 1.00 88.38 179 VAL A N 1
ATOM 1426 C CA . VAL A 1 179 ? -4.217 -12.569 -0.036 1.00 88.38 179 VAL A CA 1
ATOM 1427 C C . VAL A 1 179 ? -4.200 -11.423 -1.050 1.00 88.38 179 VAL A C 1
ATOM 1429 O O . VAL A 1 179 ? -3.173 -11.180 -1.685 1.00 88.38 179 VAL A O 1
ATOM 1432 N N . LEU A 1 180 ? -5.299 -10.676 -1.166 1.00 85.50 180 LEU A N 1
ATOM 1433 C CA . LEU A 1 180 ? -5.421 -9.552 -2.098 1.00 85.50 180 LEU A CA 1
ATOM 1434 C C . LEU A 1 180 ? -4.420 -8.429 -1.797 1.00 85.50 180 LEU A C 1
ATOM 1436 O O . LEU A 1 180 ? -3.834 -7.871 -2.723 1.00 85.50 180 LEU A O 1
ATOM 1440 N N . THR A 1 181 ? -4.178 -8.117 -0.521 1.00 81.12 181 THR A N 1
ATOM 1441 C CA . THR A 1 181 ? -3.199 -7.089 -0.134 1.00 81.12 181 THR A CA 1
ATOM 1442 C C . THR A 1 181 ? -1.760 -7.576 -0.261 1.00 81.12 181 THR A C 1
ATOM 1444 O O . THR A 1 181 ? -0.889 -6.793 -0.630 1.00 81.12 181 THR A O 1
ATOM 1447 N N . SER A 1 182 ? -1.496 -8.866 -0.038 1.00 73.00 182 SER A N 1
ATOM 1448 C CA . SER A 1 182 ? -0.152 -9.438 -0.189 1.00 73.00 182 SER A CA 1
ATOM 1449 C C . SER A 1 182 ? 0.376 -9.369 -1.631 1.00 73.00 182 SER A C 1
ATOM 1451 O O . SER A 1 182 ? 1.575 -9.186 -1.844 1.00 73.00 182 SER A O 1
ATOM 1453 N N . GLY A 1 183 ? -0.512 -9.434 -2.630 1.00 64.56 183 GLY A N 1
ATOM 1454 C CA . GLY A 1 183 ? -0.148 -9.318 -4.046 1.00 64.56 183 GLY A CA 1
ATOM 1455 C C . GLY A 1 183 ? 0.348 -7.928 -4.465 1.00 64.56 183 GLY A C 1
ATOM 1456 O O . GLY A 1 183 ? 0.977 -7.803 -5.513 1.00 64.56 183 GLY A O 1
ATOM 1457 N N . LEU A 1 184 ? 0.109 -6.890 -3.652 1.00 58.19 184 LEU A N 1
ATOM 1458 C CA . LEU A 1 184 ? 0.558 -5.516 -3.916 1.00 58.19 184 LEU A CA 1
ATOM 1459 C C . LEU A 1 184 ? 2.026 -5.273 -3.537 1.00 58.19 184 LEU A C 1
ATOM 1461 O O . LEU A 1 184 ? 2.576 -4.226 -3.878 1.00 58.19 184 LEU A O 1
ATOM 1465 N N . TYR A 1 185 ? 2.695 -6.228 -2.884 1.00 53.06 185 TYR A N 1
ATOM 1466 C CA . TYR A 1 185 ? 4.136 -6.158 -2.647 1.00 53.06 185 TYR A CA 1
ATOM 1467 C C . TYR A 1 185 ? 4.894 -6.537 -3.921 1.00 53.06 185 TYR A C 1
ATOM 1469 O O . TYR A 1 185 ? 5.498 -7.607 -4.026 1.00 53.06 185 TYR A O 1
ATOM 1477 N N . MET A 1 186 ? 4.881 -5.641 -4.909 1.00 51.78 186 MET A N 1
ATOM 1478 C CA . MET A 1 186 ? 5.831 -5.707 -6.012 1.00 51.78 186 MET A CA 1
ATOM 1479 C C . MET A 1 186 ? 7.237 -5.660 -5.410 1.00 51.78 186 MET A C 1
ATOM 1481 O O . MET A 1 186 ? 7.665 -4.648 -4.852 1.00 51.78 186 MET A O 1
ATOM 1485 N N . ARG A 1 187 ? 7.947 -6.791 -5.475 1.00 49.84 187 ARG A N 1
ATOM 1486 C CA . ARG A 1 187 ? 9.328 -6.895 -5.007 1.00 49.84 187 ARG A CA 1
ATOM 1487 C C . ARG A 1 187 ? 10.147 -5.851 -5.754 1.00 49.84 187 ARG A C 1
ATOM 1489 O O . ARG A 1 187 ? 10.312 -5.955 -6.969 1.00 49.84 187 ARG A O 1
ATOM 1496 N N . THR A 1 188 ? 10.658 -4.856 -5.035 1.00 51.31 188 THR A N 1
ATOM 1497 C CA . THR A 1 188 ? 11.616 -3.917 -5.605 1.00 51.31 188 THR A CA 1
ATOM 1498 C C . THR A 1 188 ? 12.802 -4.735 -6.128 1.00 51.31 188 THR A C 1
ATOM 1500 O O . THR A 1 188 ? 13.390 -5.516 -5.371 1.00 51.31 188 THR A O 1
ATOM 1503 N N . PRO A 1 189 ? 13.130 -4.657 -7.431 1.00 52.44 189 PRO A N 1
ATOM 1504 C CA . PRO A 1 189 ? 14.326 -5.314 -7.930 1.00 52.44 189 PRO A CA 1
ATOM 1505 C C . PRO A 1 189 ? 15.534 -4.731 -7.187 1.00 52.44 189 PRO A C 1
ATOM 1507 O O . PRO A 1 189 ? 15.557 -3.532 -6.894 1.00 52.44 189 PRO A O 1
ATOM 1510 N N . ALA A 1 190 ? 16.496 -5.588 -6.831 1.00 60.00 190 ALA A N 1
ATOM 1511 C CA . ALA A 1 190 ? 17.697 -5.175 -6.106 1.00 60.00 190 ALA A CA 1
ATOM 1512 C C . ALA A 1 190 ? 18.386 -4.020 -6.850 1.00 60.00 190 ALA A C 1
ATOM 1514 O O . ALA A 1 190 ? 18.329 -3.989 -8.076 1.00 60.00 190 ALA A O 1
ATOM 1515 N N . GLU A 1 191 ? 19.037 -3.099 -6.133 1.00 64.62 191 GLU A N 1
ATOM 1516 C CA . GLU A 1 191 ? 19.478 -1.778 -6.629 1.00 64.62 191 GLU A CA 1
ATOM 1517 C C . GLU A 1 191 ? 20.298 -1.763 -7.933 1.00 64.62 191 GLU A C 1
ATOM 1519 O O . GLU A 1 191 ? 20.399 -0.715 -8.573 1.00 64.62 191 GLU A O 1
ATOM 1524 N N . LEU A 1 192 ? 20.884 -2.898 -8.311 1.00 73.75 192 LEU A N 1
ATOM 1525 C CA . LEU A 1 192 ? 21.731 -3.078 -9.491 1.00 73.75 192 LEU A CA 1
ATOM 1526 C C . LEU A 1 192 ? 21.049 -3.858 -10.616 1.00 73.75 192 LEU A C 1
ATOM 1528 O O . LEU A 1 192 ? 21.660 -4.099 -11.641 1.00 73.75 192 LEU A O 1
ATOM 1532 N N . THR A 1 193 ? 19.826 -4.333 -10.411 1.00 81.06 193 THR A N 1
ATOM 1533 C CA . THR A 1 193 ? 19.150 -5.239 -11.341 1.00 81.06 193 THR A CA 1
ATOM 1534 C C . THR A 1 193 ? 18.628 -4.460 -12.540 1.00 81.06 193 THR A C 1
ATOM 1536 O O . THR A 1 193 ? 17.857 -3.516 -12.373 1.00 81.06 193 THR A O 1
ATOM 1539 N N . GLY A 1 194 ? 18.979 -4.894 -13.745 1.00 83.12 194 GLY A N 1
ATOM 1540 C CA . GLY A 1 194 ? 18.574 -4.223 -14.973 1.00 83.12 194 GLY A CA 1
ATOM 1541 C C . GLY A 1 194 ? 19.385 -4.663 -16.184 1.00 83.12 194 GLY A C 1
ATOM 1542 O O . GLY A 1 194 ? 20.247 -5.538 -16.092 1.00 83.12 194 GLY A O 1
ATOM 1543 N N . ALA A 1 195 ? 19.088 -4.046 -17.325 1.00 84.88 195 ALA A N 1
ATOM 1544 C CA . ALA A 1 195 ? 19.863 -4.167 -18.551 1.00 84.88 195 ALA A CA 1
ATOM 1545 C C . ALA A 1 195 ? 20.617 -2.854 -18.788 1.00 84.88 195 ALA A C 1
ATOM 1547 O O . ALA A 1 195 ? 20.000 -1.801 -18.924 1.00 84.88 195 ALA A O 1
ATOM 1548 N N . TYR A 1 196 ? 21.939 -2.928 -18.853 1.00 86.31 196 TYR A N 1
ATOM 1549 C CA . TYR A 1 196 ? 22.837 -1.790 -18.997 1.00 86.31 196 TYR A CA 1
ATOM 1550 C C . TYR A 1 196 ? 23.537 -1.856 -20.348 1.00 86.31 196 TYR A C 1
ATOM 1552 O O . TYR A 1 196 ? 24.075 -2.892 -20.748 1.00 86.31 196 TYR A O 1
ATOM 1560 N N . LYS A 1 197 ? 23.539 -0.736 -21.066 1.00 87.62 197 LYS A N 1
ATOM 1561 C CA . LYS A 1 197 ? 24.326 -0.571 -22.288 1.00 87.62 197 LYS A CA 1
ATOM 1562 C C . LYS A 1 197 ? 25.692 -0.001 -21.921 1.00 87.62 197 LYS A C 1
ATOM 1564 O O . LYS A 1 197 ? 25.775 0.939 -21.137 1.00 87.62 197 LYS A O 1
ATOM 1569 N N . VAL A 1 198 ? 26.760 -0.568 -22.480 1.00 86.81 198 VAL A N 1
ATOM 1570 C CA . VAL A 1 198 ? 28.119 -0.076 -22.225 1.00 86.81 198 VAL A CA 1
ATOM 1571 C C . VAL A 1 198 ? 28.360 1.173 -23.073 1.00 86.81 198 VAL A C 1
ATOM 1573 O O . VAL A 1 198 ? 28.538 1.076 -24.288 1.00 86.81 198 VAL A O 1
ATOM 1576 N N . GLU A 1 199 ? 28.357 2.347 -22.439 1.00 85.62 199 GLU A N 1
ATOM 1577 C CA . GLU A 1 199 ? 28.571 3.639 -23.113 1.00 85.62 199 GLU A CA 1
ATOM 1578 C C . GLU A 1 199 ? 30.053 3.996 -23.277 1.00 85.62 199 GLU A C 1
ATOM 1580 O O . GLU A 1 199 ? 30.431 4.568 -24.301 1.00 85.62 199 GLU A O 1
ATOM 1585 N N . GLN A 1 200 ? 30.905 3.599 -22.329 1.00 81.94 200 GLN A N 1
ATOM 1586 C CA . GLN A 1 200 ? 32.340 3.875 -22.341 1.00 81.94 200 GLN A CA 1
ATOM 1587 C C . GLN A 1 200 ? 33.121 2.675 -21.795 1.00 81.94 200 GLN A C 1
ATOM 1589 O O . GLN A 1 200 ? 32.694 2.031 -20.839 1.00 81.94 200 GLN A O 1
ATOM 1594 N N . TYR A 1 201 ? 34.268 2.383 -22.407 1.00 82.69 201 TYR A N 1
ATOM 1595 C CA . TYR A 1 201 ? 35.216 1.371 -21.948 1.00 82.69 201 TYR A CA 1
ATOM 1596 C C . TYR A 1 201 ? 36.608 2.000 -21.924 1.00 82.69 201 TYR A C 1
ATOM 1598 O O . TYR A 1 201 ? 37.039 2.578 -22.924 1.00 82.69 201 TYR A O 1
ATOM 1606 N N . THR A 1 202 ? 37.283 1.925 -20.780 1.00 80.06 202 THR A N 1
ATOM 1607 C CA . THR A 1 202 ? 38.565 2.596 -20.551 1.00 80.06 202 THR A CA 1
ATOM 1608 C C . THR A 1 202 ? 39.590 1.572 -20.083 1.00 80.06 202 THR A C 1
ATOM 1610 O O . THR A 1 202 ? 39.373 0.890 -19.085 1.00 80.06 202 THR A O 1
ATOM 1613 N N . VAL A 1 203 ? 40.729 1.488 -20.768 1.00 78.88 203 VAL A N 1
ATOM 1614 C CA . VAL A 1 203 ? 41.847 0.611 -20.395 1.00 78.88 203 VAL A CA 1
ATOM 1615 C C . VAL A 1 203 ? 43.012 1.484 -19.960 1.00 78.88 203 VAL A C 1
ATOM 1617 O O . VAL A 1 203 ? 43.499 2.294 -20.744 1.00 78.88 203 VAL A O 1
ATOM 1620 N N . ASN A 1 204 ? 43.464 1.342 -18.711 1.00 74.44 204 ASN A N 1
ATOM 1621 C CA . ASN A 1 204 ? 44.561 2.142 -18.141 1.00 74.44 204 ASN A CA 1
ATOM 1622 C C . ASN A 1 204 ? 44.371 3.668 -18.314 1.00 74.44 204 ASN A C 1
ATOM 1624 O O . ASN A 1 204 ? 45.329 4.395 -18.554 1.00 74.44 204 ASN A O 1
ATOM 1628 N N . GLY A 1 205 ? 43.127 4.151 -18.233 1.00 69.88 205 GLY A N 1
ATOM 1629 C CA . GLY A 1 205 ? 42.789 5.569 -18.406 1.00 69.88 205 GLY A CA 1
ATOM 1630 C C . GLY A 1 205 ? 42.554 6.025 -19.854 1.00 69.88 205 GLY A C 1
ATOM 1631 O O . GLY A 1 205 ? 42.127 7.158 -20.054 1.00 69.88 205 GLY A O 1
ATOM 1632 N N . ILE A 1 206 ? 42.760 5.163 -20.858 1.00 74.25 206 ILE A N 1
ATOM 1633 C CA . ILE A 1 206 ? 42.536 5.482 -22.278 1.00 74.25 206 ILE A CA 1
ATOM 1634 C C . ILE A 1 206 ? 41.170 4.957 -22.728 1.00 74.25 206 ILE A C 1
ATOM 1636 O O . ILE A 1 206 ? 40.871 3.770 -22.581 1.00 74.25 206 ILE A O 1
ATOM 1640 N N . ILE A 1 207 ? 40.341 5.842 -23.287 1.00 76.88 207 ILE A N 1
ATOM 1641 C CA . ILE A 1 207 ? 39.026 5.492 -23.838 1.00 76.88 207 ILE A CA 1
ATOM 1642 C C . ILE A 1 207 ? 39.223 4.656 -25.103 1.00 76.88 207 ILE A C 1
ATOM 1644 O O . ILE A 1 207 ? 39.939 5.059 -26.014 1.00 76.88 207 ILE A O 1
ATOM 1648 N N . THR A 1 208 ? 38.586 3.491 -25.151 1.00 72.25 208 THR A N 1
ATOM 1649 C CA . THR A 1 208 ? 38.609 2.593 -26.310 1.00 72.25 208 THR A CA 1
ATOM 1650 C C . THR A 1 208 ? 37.439 2.900 -27.243 1.00 72.25 208 THR A C 1
ATOM 1652 O O . THR A 1 208 ? 36.314 3.139 -26.786 1.00 72.25 208 THR A O 1
ATOM 1655 N N . ASP A 1 209 ? 37.694 2.860 -28.552 1.00 68.62 209 ASP A N 1
ATOM 1656 C CA . ASP A 1 209 ? 36.675 3.082 -29.577 1.00 68.62 209 ASP A CA 1
ATOM 1657 C C . ASP A 1 209 ? 35.491 2.119 -29.443 1.00 68.62 209 ASP A C 1
ATOM 1659 O O . ASP A 1 209 ? 35.627 0.955 -29.057 1.00 68.62 209 ASP A O 1
ATOM 1663 N N . SER A 1 210 ? 34.305 2.600 -29.822 1.00 63.31 210 SER A N 1
ATOM 1664 C CA . SER A 1 210 ? 33.041 1.857 -29.738 1.00 63.31 210 SER A CA 1
ATOM 1665 C C . SER A 1 210 ? 33.071 0.489 -30.428 1.00 63.31 210 SER A C 1
ATOM 1667 O O . SER A 1 210 ? 32.374 -0.422 -29.988 1.00 63.31 210 SER A O 1
ATOM 1669 N N . CYS A 1 211 ? 33.896 0.329 -31.467 1.00 61.44 211 CYS A N 1
ATOM 1670 C CA . CYS A 1 211 ? 34.036 -0.909 -32.238 1.00 61.44 211 CYS A CA 1
ATOM 1671 C C . CYS A 1 211 ? 34.948 -1.963 -31.584 1.00 61.44 211 CYS A C 1
ATOM 1673 O O . CYS A 1 211 ? 34.907 -3.118 -31.992 1.00 61.44 211 CYS A O 1
ATOM 1675 N N . GLN A 1 212 ? 35.766 -1.589 -30.595 1.00 66.88 212 GLN A N 1
ATOM 1676 C CA . GLN A 1 212 ? 36.743 -2.477 -29.944 1.00 66.88 212 GLN A CA 1
ATOM 1677 C C . GLN A 1 212 ? 36.340 -2.861 -28.512 1.00 66.88 212 GLN A C 1
ATOM 1679 O O . GLN A 1 212 ? 37.154 -3.357 -27.737 1.00 66.88 212 GLN A O 1
ATOM 1684 N N . ARG A 1 213 ? 35.080 -2.624 -28.131 1.00 72.88 213 ARG A N 1
ATOM 1685 C CA . ARG A 1 213 ? 34.589 -2.958 -26.790 1.00 72.88 213 ARG A CA 1
ATOM 1686 C C . ARG A 1 213 ? 34.336 -4.465 -26.688 1.00 72.88 213 ARG A C 1
ATOM 1688 O O . ARG A 1 213 ? 33.538 -4.972 -27.473 1.00 72.88 213 ARG A O 1
ATOM 1695 N N . PRO A 1 214 ? 34.912 -5.167 -25.698 1.00 77.19 214 PRO A N 1
ATOM 1696 C CA . PRO A 1 214 ? 34.664 -6.599 -25.507 1.00 77.19 214 PRO A CA 1
ATOM 1697 C C . PRO A 1 214 ? 33.222 -6.899 -25.061 1.00 77.19 214 PRO A C 1
ATOM 1699 O O . PRO A 1 214 ? 32.729 -8.006 -25.242 1.00 77.19 214 PRO A O 1
ATOM 1702 N N . VAL A 1 215 ? 32.513 -5.903 -24.512 1.00 83.62 215 VAL A N 1
ATOM 1703 C CA . VAL A 1 215 ? 31.136 -6.038 -24.021 1.00 83.62 215 VAL A CA 1
ATOM 1704 C C . VAL A 1 215 ? 30.254 -4.943 -24.604 1.00 83.62 215 VAL A C 1
ATOM 1706 O O . VAL A 1 215 ? 30.552 -3.752 -24.506 1.00 83.62 215 VAL A O 1
ATOM 1709 N N . LYS A 1 216 ? 29.121 -5.360 -25.165 1.00 84.56 216 LYS A N 1
ATOM 1710 C CA . LYS A 1 216 ? 28.061 -4.511 -25.716 1.00 84.56 216 LYS A CA 1
ATOM 1711 C C . LYS A 1 216 ? 27.023 -4.144 -24.652 1.00 84.56 216 LYS A C 1
ATOM 1713 O O . LYS A 1 216 ? 26.595 -2.989 -24.571 1.00 84.56 216 LYS A O 1
ATOM 1718 N N . ARG A 1 217 ? 26.593 -5.121 -23.845 1.00 87.88 217 ARG A N 1
ATOM 1719 C CA . ARG A 1 217 ? 25.587 -4.954 -22.780 1.00 87.88 217 ARG A CA 1
ATOM 1720 C C . ARG A 1 217 ? 25.904 -5.819 -21.567 1.00 87.88 217 ARG A C 1
ATOM 1722 O O . ARG A 1 217 ? 26.523 -6.869 -21.695 1.00 87.88 217 ARG A O 1
ATOM 1729 N N . ILE A 1 218 ? 25.429 -5.374 -20.413 1.00 89.69 218 ILE A N 1
ATOM 1730 C CA . ILE A 1 218 ? 25.515 -6.077 -19.135 1.00 89.69 218 ILE A CA 1
ATOM 1731 C C . ILE A 1 218 ? 24.094 -6.243 -18.606 1.00 89.69 218 ILE A C 1
ATOM 1733 O O . ILE A 1 218 ? 23.351 -5.269 -18.523 1.00 89.69 218 ILE A O 1
ATOM 1737 N N . PHE A 1 219 ? 23.707 -7.451 -18.218 1.00 88.69 219 PHE A N 1
ATOM 1738 C CA . PHE A 1 219 ? 22.431 -7.720 -17.567 1.00 88.69 219 PHE A CA 1
ATOM 1739 C C . PHE A 1 219 ? 22.682 -8.216 -16.154 1.00 88.69 219 PHE A C 1
ATOM 1741 O O . PHE A 1 219 ? 23.412 -9.177 -15.933 1.00 88.69 219 PHE A O 1
ATOM 1748 N N . ILE A 1 220 ? 22.038 -7.580 -15.189 1.00 88.38 220 ILE A N 1
ATOM 1749 C CA . ILE A 1 220 ? 22.085 -7.985 -13.791 1.00 88.38 220 ILE A CA 1
ATOM 1750 C C . ILE A 1 220 ? 20.695 -8.488 -13.441 1.00 88.38 220 ILE A C 1
ATOM 1752 O O . ILE A 1 220 ? 19.723 -7.735 -13.458 1.00 88.38 220 ILE A O 1
ATOM 1756 N N . HIS A 1 221 ? 20.593 -9.781 -13.169 1.00 83.56 221 HIS A N 1
ATOM 1757 C CA . HIS A 1 221 ? 19.333 -10.478 -12.961 1.00 83.56 221 HIS A CA 1
ATOM 1758 C C . HIS A 1 221 ? 18.977 -10.558 -11.462 1.00 83.56 221 HIS A C 1
ATOM 1760 O O . HIS A 1 221 ? 19.868 -10.794 -10.639 1.00 83.56 221 HIS A O 1
ATOM 1766 N N . PRO A 1 222 ? 17.683 -10.482 -11.069 1.00 77.12 222 PRO A N 1
ATOM 1767 C CA . PRO A 1 222 ? 17.284 -10.548 -9.658 1.00 77.12 222 PRO A CA 1
ATOM 1768 C C . PRO A 1 222 ? 17.655 -11.867 -8.957 1.00 77.12 222 PRO A C 1
ATOM 1770 O O . PRO A 1 222 ? 17.731 -11.914 -7.732 1.00 77.12 222 PRO A O 1
ATOM 1773 N N . LYS A 1 223 ? 17.878 -12.943 -9.726 1.00 81.94 223 LYS A N 1
ATOM 1774 C CA . LYS A 1 223 ? 18.354 -14.250 -9.229 1.00 81.94 223 LYS A CA 1
ATOM 1775 C C . LYS A 1 223 ? 19.884 -14.339 -9.106 1.00 81.94 223 LYS A C 1
ATOM 1777 O O . LYS A 1 223 ? 20.413 -15.434 -9.200 1.00 81.94 223 LYS A O 1
ATOM 1782 N N . GLN A 1 224 ? 20.575 -13.212 -8.933 1.00 85.88 224 GLN A N 1
ATOM 1783 C CA . GLN A 1 224 ? 22.028 -13.172 -8.728 1.00 85.88 224 GLN A CA 1
ATOM 1784 C C . GLN A 1 224 ? 22.857 -13.656 -9.930 1.00 85.88 224 GLN A C 1
ATOM 1786 O O . GLN A 1 224 ? 23.932 -14.215 -9.755 1.00 85.88 224 GLN A O 1
ATOM 1791 N N . TYR A 1 225 ? 22.394 -13.391 -11.156 1.00 88.38 225 TYR A N 1
ATOM 1792 C CA . TYR A 1 225 ? 23.191 -13.627 -12.366 1.00 88.38 225 TYR A CA 1
ATOM 1793 C C . TYR A 1 225 ? 23.671 -12.313 -12.968 1.00 88.38 225 TYR A C 1
ATOM 1795 O O . TYR A 1 225 ? 22.908 -11.353 -13.065 1.00 88.38 225 TYR A O 1
ATOM 1803 N N . PHE A 1 226 ? 24.932 -12.287 -13.366 1.00 87.81 226 PHE A N 1
ATOM 1804 C CA . PHE A 1 226 ? 25.592 -11.199 -14.063 1.00 87.81 226 PHE A CA 1
ATOM 1805 C C . PHE A 1 226 ? 25.943 -11.702 -15.459 1.00 87.81 226 PHE A C 1
ATOM 1807 O O . PHE A 1 226 ? 26.756 -12.609 -15.601 1.00 87.81 226 PHE A O 1
ATOM 1814 N N . ILE A 1 227 ? 25.280 -11.165 -16.474 1.00 89.44 227 ILE A N 1
ATOM 1815 C CA . ILE A 1 227 ? 25.340 -11.656 -17.848 1.00 89.44 227 ILE A CA 1
ATOM 1816 C C . ILE A 1 227 ? 25.998 -10.587 -18.705 1.00 89.44 227 ILE A C 1
ATOM 1818 O O . ILE A 1 227 ? 25.566 -9.435 -18.715 1.00 89.44 227 ILE A O 1
ATOM 1822 N N . LEU A 1 228 ? 27.028 -10.968 -19.440 1.00 89.38 228 LEU A N 1
ATOM 1823 C CA . LEU A 1 228 ? 27.701 -10.120 -20.410 1.00 89.38 228 LEU A CA 1
ATOM 1824 C C . LEU A 1 228 ? 27.266 -10.515 -21.815 1.00 89.38 228 LEU A C 1
ATOM 1826 O O . LEU A 1 228 ? 27.177 -11.700 -22.121 1.00 89.38 228 LEU A O 1
ATOM 1830 N N . GLN A 1 229 ? 27.018 -9.519 -22.659 1.00 88.25 229 GLN A N 1
ATOM 1831 C CA . GLN A 1 229 ? 26.764 -9.700 -24.083 1.00 88.25 229 GLN A CA 1
ATOM 1832 C C . GLN A 1 229 ? 27.949 -9.172 -24.883 1.00 88.25 229 GLN A C 1
ATOM 1834 O O . GLN A 1 229 ? 28.255 -7.977 -24.801 1.00 88.25 229 GLN A O 1
ATOM 1839 N N . SER A 1 230 ? 28.574 -10.028 -25.685 1.00 84.94 230 SER A N 1
ATOM 1840 C CA . SER A 1 230 ? 29.649 -9.646 -26.605 1.00 84.94 230 SER A CA 1
ATOM 1841 C C . SER A 1 230 ? 29.114 -8.874 -27.828 1.00 84.94 230 SER A C 1
ATOM 1843 O O . SER A 1 230 ? 27.903 -8.860 -28.090 1.00 84.94 230 SER A O 1
ATOM 1845 N N . PRO A 1 231 ? 29.986 -8.227 -28.624 1.00 83.38 231 PRO A N 1
ATOM 1846 C CA . PRO A 1 231 ? 29.611 -7.639 -29.911 1.00 83.38 231 PRO A CA 1
ATOM 1847 C C . PRO A 1 231 ? 29.013 -8.640 -30.909 1.00 83.38 231 PRO A C 1
ATOM 1849 O O . PRO A 1 231 ? 28.184 -8.242 -31.725 1.00 83.38 231 PRO A O 1
ATOM 1852 N N . GLN A 1 232 ? 29.394 -9.919 -30.826 1.00 84.25 232 GLN A N 1
ATOM 1853 C CA . GLN A 1 232 ? 28.881 -11.023 -31.648 1.00 84.25 232 GLN A CA 1
ATOM 1854 C C . GLN A 1 232 ? 27.564 -11.609 -31.105 1.00 84.25 232 GLN A C 1
ATOM 1856 O O . GLN A 1 232 ? 27.131 -12.665 -31.557 1.00 84.25 232 GLN A O 1
ATOM 1861 N N . ASP A 1 233 ? 26.932 -10.937 -30.136 1.00 83.06 233 ASP A N 1
ATOM 1862 C CA . ASP A 1 233 ? 25.684 -11.343 -29.481 1.00 83.06 233 ASP A CA 1
ATOM 1863 C C . ASP A 1 233 ? 25.764 -12.691 -28.731 1.00 83.06 233 ASP A C 1
ATOM 1865 O O . ASP A 1 233 ? 24.738 -13.300 -28.423 1.00 83.06 233 ASP A O 1
ATOM 1869 N N . THR A 1 234 ? 26.972 -13.126 -28.352 1.00 86.12 234 THR A N 1
ATOM 1870 C CA . THR A 1 234 ? 27.155 -14.241 -27.410 1.00 86.12 234 THR A CA 1
ATOM 1871 C C . THR A 1 234 ? 26.936 -13.763 -25.976 1.00 86.12 234 THR A C 1
ATOM 1873 O O . THR A 1 234 ? 27.323 -12.650 -25.615 1.00 86.12 234 THR A O 1
ATOM 1876 N N . MET A 1 235 ? 26.280 -14.595 -25.164 1.00 85.31 235 MET A N 1
ATOM 1877 C CA . MET A 1 235 ? 25.957 -14.300 -23.767 1.00 85.31 235 MET A CA 1
ATOM 1878 C C . MET A 1 235 ? 26.781 -15.193 -22.844 1.00 85.31 235 MET A C 1
ATOM 1880 O O . MET A 1 235 ? 26.760 -16.412 -22.999 1.00 85.31 235 MET A O 1
ATOM 1884 N N . THR A 1 236 ? 27.454 -14.597 -21.866 1.00 86.62 236 THR A N 1
ATOM 1885 C CA . THR A 1 236 ? 28.197 -15.318 -20.821 1.00 86.62 236 THR A CA 1
ATOM 1886 C C . THR A 1 236 ? 27.684 -14.893 -19.455 1.00 86.62 236 THR A C 1
ATOM 1888 O O . THR A 1 236 ? 27.686 -13.699 -19.145 1.00 86.62 236 THR A O 1
ATOM 1891 N N . ASP A 1 237 ? 27.238 -15.840 -18.640 1.00 88.38 237 ASP A N 1
ATOM 1892 C CA . ASP A 1 237 ? 26.634 -15.591 -17.338 1.00 88.38 237 ASP A CA 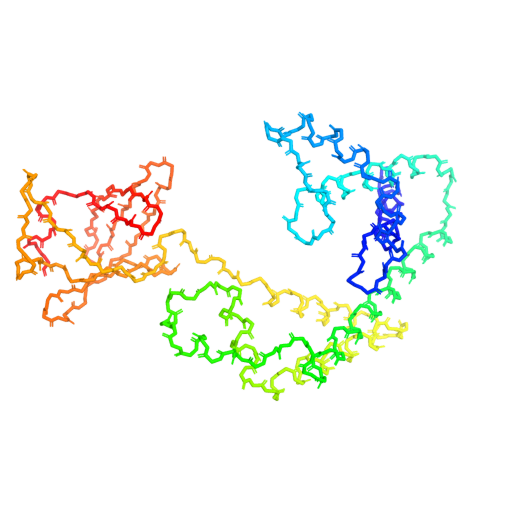1
ATOM 1893 C C . ASP A 1 237 ? 27.510 -16.062 -16.171 1.00 88.38 237 ASP A C 1
ATOM 1895 O O . ASP A 1 237 ? 28.181 -17.090 -16.212 1.00 88.38 237 ASP A O 1
ATOM 1899 N N . PHE A 1 238 ? 27.468 -15.289 -15.092 1.00 88.62 238 PHE A N 1
ATOM 1900 C CA . PHE A 1 238 ? 28.173 -15.552 -13.845 1.00 88.62 238 PHE A CA 1
ATOM 1901 C C . PHE A 1 238 ? 27.207 -15.435 -12.678 1.00 88.62 238 PHE A C 1
ATOM 1903 O O . PHE A 1 238 ? 26.379 -14.525 -12.642 1.00 88.62 238 PHE A O 1
ATOM 1910 N N . HIS A 1 239 ? 27.341 -16.291 -11.671 1.00 90.19 239 HIS A N 1
ATOM 1911 C CA . HIS A 1 239 ? 26.621 -16.095 -10.418 1.00 90.19 239 HIS A CA 1
ATOM 1912 C C . HIS A 1 239 ? 27.328 -15.019 -9.585 1.00 90.19 239 HIS A C 1
ATOM 1914 O O . HIS A 1 239 ? 28.524 -15.135 -9.338 1.00 90.19 239 HIS A O 1
ATOM 1920 N N . PHE A 1 240 ? 26.636 -13.990 -9.101 1.00 88.38 240 PHE A N 1
ATOM 1921 C CA . PHE A 1 240 ? 27.263 -12.916 -8.328 1.00 88.38 240 PHE A CA 1
ATOM 1922 C C . PHE A 1 240 ? 26.825 -12.882 -6.864 1.00 88.38 240 PHE A C 1
ATOM 1924 O O . PHE A 1 240 ? 25.665 -13.079 -6.523 1.00 88.38 240 PHE A O 1
ATOM 1931 N N . THR A 1 241 ? 27.766 -12.558 -5.979 1.00 85.56 241 THR A N 1
ATOM 1932 C CA . THR A 1 241 ? 27.490 -12.173 -4.587 1.00 85.56 241 THR A CA 1
ATOM 1933 C C . THR A 1 241 ? 27.873 -10.713 -4.396 1.00 85.56 241 THR A C 1
ATOM 1935 O O . THR A 1 241 ? 28.992 -10.336 -4.730 1.00 85.56 241 THR A O 1
ATOM 1938 N N . ALA A 1 242 ? 26.968 -9.889 -3.869 1.00 82.81 242 ALA A N 1
ATOM 1939 C CA . ALA A 1 242 ? 27.215 -8.463 -3.658 1.00 82.81 242 ALA A CA 1
ATOM 1940 C C . ALA A 1 242 ? 27.504 -8.144 -2.184 1.00 82.81 242 ALA A C 1
ATOM 1942 O O . ALA A 1 242 ? 26.725 -8.514 -1.305 1.00 82.81 242 ALA A O 1
ATOM 1943 N N . ASP A 1 243 ? 28.584 -7.407 -1.923 1.00 83.88 243 ASP A N 1
ATOM 1944 C CA . ASP A 1 243 ? 28.815 -6.695 -0.665 1.00 83.88 243 ASP A CA 1
ATOM 1945 C C . ASP A 1 243 ? 28.484 -5.211 -0.876 1.00 83.88 243 ASP A C 1
ATOM 1947 O O . ASP A 1 243 ? 29.327 -4.403 -1.272 1.00 83.88 243 ASP A O 1
ATOM 1951 N N . TYR A 1 244 ? 27.223 -4.855 -0.618 1.00 79.88 244 TYR A N 1
ATOM 1952 C CA . TYR A 1 244 ? 26.709 -3.498 -0.826 1.00 79.88 244 TYR A CA 1
ATOM 1953 C C . TYR A 1 244 ? 27.393 -2.442 0.055 1.00 79.88 244 TYR A C 1
ATOM 1955 O O . TYR A 1 244 ? 27.399 -1.269 -0.306 1.00 79.88 244 TYR A O 1
ATOM 1963 N N . LYS A 1 245 ? 27.991 -2.825 1.196 1.00 80.44 245 LYS A N 1
ATOM 1964 C CA . LYS A 1 245 ? 28.695 -1.873 2.076 1.00 80.44 245 LYS A CA 1
ATOM 1965 C C . LYS A 1 245 ? 30.037 -1.446 1.498 1.00 80.44 245 LYS A C 1
ATOM 1967 O O . LYS A 1 245 ? 30.477 -0.332 1.754 1.00 80.44 245 LYS A O 1
ATOM 1972 N N . LYS A 1 246 ? 30.685 -2.345 0.758 1.00 82.12 246 LYS A N 1
ATOM 1973 C CA . LYS A 1 246 ? 31.978 -2.107 0.108 1.00 82.12 246 LYS A CA 1
ATOM 1974 C C . LYS A 1 246 ? 31.852 -1.770 -1.374 1.00 82.12 246 LYS A C 1
ATOM 1976 O O . LYS A 1 246 ? 32.870 -1.536 -2.005 1.00 82.12 246 LYS A O 1
ATOM 1981 N N . GLN A 1 247 ? 30.627 -1.783 -1.905 1.00 85.50 247 GLN A N 1
ATOM 1982 C CA . GLN A 1 247 ? 30.333 -1.627 -3.329 1.00 85.50 247 GLN A CA 1
ATOM 1983 C C . GLN A 1 247 ? 31.160 -2.587 -4.204 1.00 85.50 247 GLN A C 1
ATOM 1985 O O . GLN A 1 247 ? 31.734 -2.212 -5.221 1.00 85.50 247 GLN A O 1
ATOM 1990 N N . GLN A 1 248 ? 31.212 -3.857 -3.789 1.00 86.62 248 GLN A N 1
ATOM 1991 C CA . GLN A 1 248 ? 31.983 -4.903 -4.459 1.00 86.62 248 GLN A CA 1
ATOM 1992 C C . GLN A 1 248 ? 31.079 -6.081 -4.843 1.00 86.62 248 GLN A C 1
ATOM 1994 O O . GLN A 1 248 ? 30.277 -6.562 -4.040 1.00 86.62 248 GLN A O 1
ATOM 1999 N N . LEU A 1 249 ? 31.226 -6.577 -6.068 1.00 87.56 249 LEU A N 1
ATOM 2000 C CA . LEU A 1 249 ? 30.599 -7.789 -6.588 1.00 87.56 249 LEU A CA 1
ATOM 2001 C C . LEU A 1 249 ? 31.650 -8.892 -6.706 1.00 87.56 249 LEU A C 1
ATOM 2003 O O . LEU A 1 249 ? 32.734 -8.680 -7.235 1.00 87.56 249 LEU A O 1
ATOM 2007 N N . THR A 1 250 ? 31.327 -10.093 -6.239 1.00 88.69 250 THR A N 1
ATOM 2008 C CA . THR A 1 250 ? 32.113 -11.304 -6.498 1.00 88.69 250 THR A CA 1
ATOM 2009 C C . THR A 1 250 ? 31.358 -12.166 -7.498 1.00 88.69 250 THR A C 1
ATOM 2011 O O . THR A 1 250 ? 30.358 -12.786 -7.138 1.00 88.69 250 THR A O 1
ATOM 2014 N N . LEU A 1 251 ? 31.819 -12.192 -8.743 1.00 88.12 251 LEU A N 1
ATOM 2015 C CA . LEU A 1 251 ? 31.323 -13.060 -9.805 1.00 88.12 251 LEU A CA 1
ATOM 2016 C C . LEU A 1 251 ? 31.935 -14.453 -9.665 1.00 88.12 251 LEU A C 1
ATOM 2018 O O . LEU A 1 251 ? 33.121 -14.574 -9.379 1.00 88.12 251 LEU A O 1
ATOM 2022 N N . THR A 1 252 ? 31.134 -15.493 -9.853 1.00 88.12 252 THR A N 1
ATOM 2023 C CA . THR A 1 252 ? 31.523 -16.903 -9.778 1.00 88.12 252 THR A CA 1
ATOM 2024 C C . THR A 1 252 ? 31.095 -17.597 -11.067 1.00 88.12 252 THR A C 1
ATOM 2026 O O . THR A 1 252 ? 29.902 -17.620 -11.378 1.00 88.12 252 THR A O 1
ATOM 2029 N N . GLY A 1 253 ? 32.059 -18.122 -11.821 1.00 85.25 253 GLY A N 1
ATOM 2030 C CA . GLY A 1 253 ? 31.814 -18.910 -13.029 1.00 85.25 253 GLY A CA 1
ATOM 2031 C C . GLY A 1 253 ? 31.380 -20.343 -12.716 1.00 85.25 253 GLY A C 1
ATOM 2032 O O . GLY A 1 253 ? 3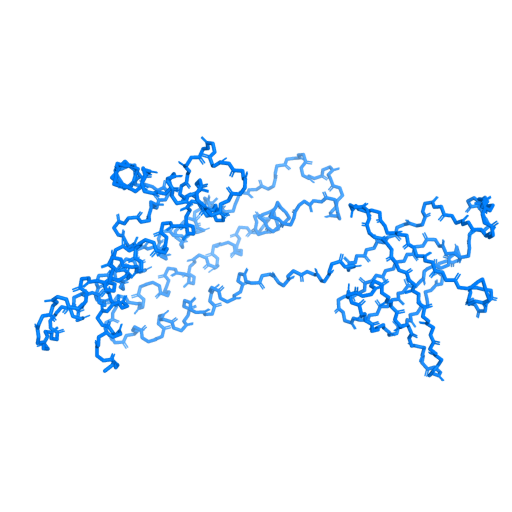1.528 -20.824 -11.589 1.00 85.25 253 GLY A O 1
ATOM 2033 N N . TYR A 1 254 ? 30.859 -21.048 -13.723 1.00 81.19 254 TYR A N 1
ATOM 2034 C CA . TYR A 1 254 ? 30.492 -22.470 -13.610 1.00 81.19 254 TYR A CA 1
ATOM 2035 C C . TYR A 1 254 ? 31.699 -23.389 -13.372 1.00 81.19 254 TYR A C 1
ATOM 2037 O O . TYR A 1 254 ? 31.557 -24.469 -12.806 1.00 81.19 254 TYR A O 1
ATOM 2045 N N . ASP A 1 255 ? 32.887 -22.939 -13.764 1.00 80.50 255 ASP A N 1
ATOM 2046 C CA . ASP A 1 255 ? 34.183 -23.569 -13.504 1.00 80.50 255 ASP A CA 1
ATOM 2047 C C . ASP A 1 255 ? 34.706 -23.323 -12.072 1.00 80.50 255 ASP A C 1
ATOM 2049 O O . ASP A 1 255 ? 35.761 -23.829 -11.692 1.00 80.50 255 ASP A O 1
ATOM 2053 N N . GLY A 1 256 ? 33.972 -22.554 -11.260 1.00 77.75 256 GLY A N 1
ATOM 2054 C CA . GLY A 1 256 ? 34.343 -22.198 -9.893 1.00 77.75 256 GLY A CA 1
ATOM 2055 C C . GLY A 1 256 ? 35.318 -21.022 -9.786 1.00 77.75 256 GLY A C 1
ATOM 2056 O O . GLY A 1 256 ? 35.694 -20.659 -8.665 1.00 77.75 256 GLY A O 1
ATOM 2057 N N . THR A 1 257 ? 35.706 -20.397 -10.902 1.00 81.69 257 THR A N 1
ATOM 2058 C CA . THR A 1 257 ? 36.530 -19.181 -10.891 1.00 81.69 257 THR A CA 1
ATOM 2059 C C . THR A 1 257 ? 35.781 -18.037 -10.220 1.00 81.69 257 THR A C 1
ATOM 2061 O O . THR A 1 257 ? 34.563 -17.908 -10.347 1.00 81.69 257 THR A O 1
ATOM 2064 N N . ARG A 1 258 ? 36.499 -17.212 -9.448 1.00 84.12 258 ARG A N 1
ATOM 2065 C CA . ARG A 1 258 ? 35.914 -16.074 -8.731 1.00 84.12 258 ARG A CA 1
ATOM 2066 C C . ARG A 1 258 ? 36.618 -14.783 -9.094 1.00 84.12 258 ARG A C 1
ATOM 2068 O O . ARG A 1 258 ? 37.828 -14.665 -8.919 1.00 84.12 258 ARG A O 1
ATOM 2075 N N . HIS A 1 259 ? 35.838 -13.792 -9.498 1.00 84.12 259 HIS A N 1
ATOM 2076 C CA . HIS A 1 259 ? 36.326 -12.481 -9.899 1.00 84.12 259 HIS A CA 1
ATOM 2077 C C . HIS A 1 259 ? 35.661 -11.401 -9.067 1.00 84.12 259 HIS A C 1
ATOM 2079 O O . HIS A 1 259 ? 34.444 -11.385 -8.907 1.00 84.12 259 HIS A O 1
ATOM 2085 N N . LYS A 1 260 ? 36.471 -10.504 -8.510 1.00 86.56 260 LYS A N 1
ATOM 2086 C CA . LYS A 1 260 ? 35.980 -9.363 -7.742 1.00 86.56 260 LYS A CA 1
ATOM 2087 C C . LYS A 1 260 ? 35.954 -8.133 -8.633 1.00 86.56 260 LYS A C 1
ATOM 2089 O O . LYS A 1 260 ? 36.932 -7.863 -9.326 1.00 86.56 260 LYS A O 1
ATOM 2094 N N . ILE A 1 261 ? 34.836 -7.426 -8.602 1.00 87.88 261 ILE A N 1
ATOM 2095 C CA . ILE A 1 261 ? 34.579 -6.221 -9.380 1.00 87.88 261 ILE A CA 1
ATOM 2096 C C . ILE A 1 261 ? 34.067 -5.168 -8.416 1.00 87.88 261 ILE A C 1
ATOM 2098 O O . ILE A 1 261 ? 33.083 -5.400 -7.716 1.00 87.88 261 ILE A O 1
ATOM 2102 N N . ASP A 1 262 ? 34.717 -4.018 -8.396 1.00 88.50 262 ASP A N 1
ATOM 2103 C CA . ASP A 1 262 ? 34.229 -2.868 -7.646 1.00 88.50 262 ASP A CA 1
ATOM 2104 C C . ASP A 1 262 ? 33.276 -2.076 -8.542 1.00 88.50 262 ASP A C 1
ATOM 2106 O O . ASP A 1 262 ? 33.459 -2.024 -9.762 1.00 88.50 262 ASP A O 1
ATOM 2110 N N . TYR A 1 263 ? 32.225 -1.496 -7.971 1.00 88.38 263 TYR A N 1
ATOM 2111 C CA . TYR A 1 263 ? 31.259 -0.719 -8.740 1.00 88.38 263 TYR A CA 1
ATOM 2112 C C . TYR A 1 263 ? 30.926 0.607 -8.068 1.00 88.38 263 TYR A C 1
ATOM 2114 O O . TYR A 1 263 ? 30.852 0.706 -6.851 1.00 88.38 263 TYR A O 1
ATOM 2122 N N . GLU A 1 264 ? 30.639 1.618 -8.878 1.00 86.94 264 GLU A N 1
ATOM 2123 C CA . GLU A 1 264 ? 30.135 2.912 -8.426 1.00 86.94 264 GLU A CA 1
ATOM 2124 C C . GLU A 1 264 ? 28.821 3.218 -9.150 1.00 86.94 264 GLU A C 1
ATOM 2126 O O . GLU A 1 264 ? 28.691 3.005 -10.359 1.00 86.94 264 GLU A O 1
ATOM 2131 N N . LYS A 1 265 ? 27.813 3.686 -8.405 1.00 82.12 265 LYS A N 1
ATOM 2132 C CA . LYS A 1 265 ? 26.490 4.024 -8.946 1.00 82.12 265 LYS A CA 1
ATOM 2133 C C . LYS A 1 265 ? 26.255 5.529 -8.883 1.00 82.12 265 LYS A C 1
ATOM 2135 O O . LYS A 1 265 ? 26.157 6.095 -7.795 1.00 82.12 265 LYS A O 1
ATOM 2140 N N . HIS A 1 266 ? 26.073 6.147 -10.046 1.00 82.81 266 HIS A N 1
ATOM 2141 C CA . HIS A 1 266 ? 25.745 7.563 -10.200 1.00 82.81 266 HIS A CA 1
ATOM 2142 C C . HIS A 1 266 ? 24.404 7.706 -10.930 1.00 82.81 266 HIS A C 1
ATOM 2144 O O . HIS A 1 266 ? 24.356 7.760 -12.157 1.00 82.81 266 HIS A O 1
ATOM 2150 N N . GLY A 1 267 ? 23.301 7.745 -10.173 1.00 78.56 267 GLY A N 1
ATOM 2151 C CA . GLY A 1 267 ? 21.952 7.772 -10.750 1.00 78.56 267 GLY A CA 1
ATOM 2152 C C . GLY A 1 267 ? 21.668 6.504 -11.560 1.00 78.56 267 GLY A C 1
ATOM 2153 O O . GLY A 1 267 ? 21.656 5.407 -10.991 1.00 78.56 267 GLY A O 1
ATOM 2154 N N . ASP A 1 268 ? 21.492 6.668 -12.872 1.00 76.12 268 ASP A N 1
ATOM 2155 C CA . ASP A 1 268 ? 21.240 5.582 -13.832 1.00 76.12 268 ASP A CA 1
ATOM 2156 C C . ASP A 1 268 ? 22.525 4.985 -14.435 1.00 76.12 268 ASP A C 1
ATOM 2158 O O . ASP A 1 268 ? 22.476 3.968 -15.129 1.00 76.12 268 ASP A O 1
ATOM 2162 N N . THR A 1 269 ? 23.688 5.575 -14.146 1.00 80.69 269 THR A N 1
ATOM 2163 C CA . THR A 1 269 ? 24.985 5.105 -14.643 1.00 80.69 269 THR A CA 1
ATOM 2164 C C . THR A 1 269 ? 25.660 4.198 -13.616 1.00 80.69 269 THR A C 1
ATOM 2166 O O . THR A 1 269 ? 25.808 4.562 -12.446 1.00 80.69 269 THR A O 1
ATOM 2169 N N . LEU A 1 270 ? 26.113 3.026 -14.067 1.00 85.12 270 LEU A N 1
ATOM 2170 C CA . LEU A 1 270 ? 26.975 2.124 -13.303 1.00 85.12 270 LEU A CA 1
ATOM 2171 C C . LEU A 1 270 ? 28.375 2.108 -13.910 1.00 85.12 270 LEU A C 1
ATOM 2173 O O . LEU A 1 270 ? 28.534 1.866 -15.107 1.00 85.12 270 LEU A O 1
ATOM 2177 N N . VAL A 1 271 ? 29.380 2.333 -13.070 1.00 85.75 271 VAL A N 1
ATOM 2178 C CA . VAL A 1 271 ? 30.795 2.214 -13.423 1.00 85.75 271 VAL A CA 1
ATOM 2179 C C . VAL A 1 271 ? 31.328 0.953 -12.764 1.00 85.75 271 VAL A C 1
ATOM 2181 O O . VAL A 1 271 ? 31.210 0.802 -11.553 1.00 85.75 271 VAL A O 1
ATOM 2184 N N . PHE A 1 272 ? 31.891 0.040 -13.552 1.00 86.00 272 PHE A N 1
ATOM 2185 C CA . PHE A 1 272 ? 32.528 -1.177 -13.052 1.00 86.00 272 PHE A CA 1
ATOM 2186 C C . PHE A 1 272 ? 34.040 -1.068 -13.216 1.00 86.00 272 PHE A C 1
ATOM 2188 O O . PHE A 1 272 ? 34.526 -0.835 -14.322 1.00 86.00 272 PHE A O 1
ATOM 2195 N N . ASN A 1 273 ? 34.770 -1.291 -12.128 1.00 83.44 273 ASN A N 1
ATOM 2196 C CA . ASN A 1 273 ? 36.224 -1.315 -12.084 1.00 83.44 273 ASN A CA 1
ATOM 2197 C C . ASN A 1 273 ? 36.693 -2.755 -11.850 1.00 83.44 273 ASN A C 1
ATOM 2199 O O . ASN A 1 273 ? 36.328 -3.401 -10.866 1.00 83.44 273 ASN A O 1
ATOM 2203 N N . PHE A 1 274 ? 37.501 -3.272 -12.770 1.00 78.06 274 PHE A N 1
ATOM 2204 C CA . PHE A 1 274 ? 38.027 -4.635 -12.722 1.00 78.06 274 PHE A CA 1
ATOM 2205 C C . PHE A 1 274 ? 39.430 -4.695 -13.328 1.00 78.06 274 PHE A C 1
ATOM 2207 O O . PHE A 1 274 ? 39.864 -3.805 -14.063 1.00 78.06 274 PHE A O 1
ATOM 2214 N N . LEU A 1 275 ? 40.155 -5.769 -13.021 1.00 66.56 275 LEU A N 1
ATOM 2215 C CA . LEU A 1 275 ? 41.482 -6.012 -13.578 1.00 66.56 275 LEU A CA 1
ATOM 2216 C C . LEU A 1 275 ? 41.367 -6.448 -15.044 1.00 66.56 275 LEU A C 1
ATOM 2218 O O . LEU A 1 275 ? 40.637 -7.388 -15.355 1.00 66.56 275 LEU A O 1
ATOM 2222 N N . LYS A 1 276 ? 42.135 -5.789 -15.926 1.00 57.53 276 LYS A N 1
ATOM 2223 C CA . LYS A 1 276 ? 42.144 -5.986 -17.390 1.00 57.53 276 LYS A CA 1
ATOM 2224 C C . LYS A 1 276 ? 42.153 -7.461 -17.822 1.00 57.53 276 LYS A C 1
ATOM 2226 O O . LYS A 1 276 ? 41.435 -7.829 -18.740 1.00 57.53 276 LYS A O 1
ATOM 2231 N N . PHE A 1 277 ? 42.898 -8.301 -17.101 1.00 48.97 277 PHE A N 1
ATOM 2232 C CA . PHE A 1 277 ? 43.076 -9.727 -17.395 1.00 48.97 277 PHE A CA 1
ATOM 2233 C C . PHE A 1 277 ? 41.768 -10.537 -17.455 1.00 48.97 277 PHE A C 1
ATOM 2235 O O . PHE A 1 277 ? 41.723 -11.572 -18.103 1.00 48.97 277 PHE A O 1
ATOM 2242 N N . TRP A 1 278 ? 40.706 -10.084 -16.787 1.00 55.47 278 TRP A N 1
ATOM 2243 C CA . TRP A 1 278 ? 39.455 -10.834 -16.680 1.00 55.47 278 TRP A CA 1
ATOM 2244 C C . TRP A 1 278 ? 38.596 -10.824 -17.955 1.00 55.47 278 TRP A C 1
ATOM 2246 O O . TRP A 1 278 ? 37.868 -11.777 -18.214 1.00 55.47 278 TRP A O 1
ATOM 2256 N N . LEU A 1 279 ? 38.662 -9.752 -18.748 1.00 57.81 279 LEU A N 1
ATOM 2257 C CA . LEU A 1 279 ? 37.798 -9.578 -19.920 1.00 57.81 279 LEU A CA 1
ATOM 2258 C C . LEU A 1 279 ? 38.427 -10.065 -21.226 1.00 57.81 279 LEU A C 1
ATOM 2260 O O . LEU A 1 279 ? 37.698 -10.370 -22.158 1.00 57.81 279 LEU A O 1
ATOM 2264 N N . ASP A 1 280 ? 39.752 -10.202 -21.258 1.00 53.78 280 ASP A N 1
ATOM 2265 C CA . ASP A 1 280 ? 40.481 -10.790 -22.389 1.00 53.78 280 ASP A CA 1
ATOM 2266 C C . ASP A 1 280 ? 40.354 -12.333 -22.430 1.00 53.78 280 ASP A C 1
ATOM 2268 O O . ASP A 1 280 ? 40.729 -12.960 -23.418 1.00 53.78 280 ASP A O 1
ATOM 2272 N N . SER A 1 281 ? 39.844 -12.955 -21.356 1.00 48.91 281 SER A N 1
ATOM 2273 C CA . SER A 1 281 ? 39.588 -14.402 -21.247 1.00 48.91 281 SER A CA 1
ATOM 2274 C C . SER A 1 281 ? 38.141 -14.823 -21.549 1.00 48.91 281 SER A C 1
ATOM 2276 O O . SER A 1 281 ? 37.820 -16.003 -21.404 1.00 48.91 281 SER A O 1
ATOM 2278 N N . LEU A 1 282 ? 37.276 -13.866 -21.901 1.00 52.34 282 LEU A N 1
ATOM 2279 C CA . LEU A 1 282 ? 35.865 -14.047 -22.270 1.00 52.34 282 LEU A CA 1
ATOM 2280 C C . LEU A 1 282 ? 35.691 -14.055 -23.791 1.00 52.34 282 LEU A C 1
ATOM 2282 O O . LEU A 1 282 ? 34.840 -14.840 -24.265 1.00 52.34 282 LEU A O 1
#

Radius of gyration: 26.48 Å; chains: 1; bounding box: 66×47×67 Å

Secondary structure (DSSP, 8-state):
-HHHHHHHHHHHHHHHHHHS--TT-HHHHHHHHHHHHHHHHHHHHHH-SS--SS----TT-HHHHHHHHHHHHHHHHHHHHS-S--HHHHHHHHHHHHHHHHHHHHHHHHHHHTTSSSPPPPHHHHTS-GGGS-HHHHHHHHHHT-HHHHHHHHHHHHHHHHHHHSTTTHHHHHHHHHHHHHTT---PPPTT-EEEE----EETTEEPPGGG-S-SEEEEETTTEEEEE-TT--EEEEEEEEETTTTEEEEE-TT--EEEEEEEEETTEEEEE--GGGTTT-